Protein AF-A0A250VSQ9-F1 (afdb_monomer_lite)

pLDDT: mean 79.16, std 16.78, range [38.56, 98.0]

Structure (mmCIF, N/CA/C/O backbone):
data_AF-A0A250VSQ9-F1
#
_entry.id   AF-A0A250VSQ9-F1
#
loop_
_atom_site.group_PDB
_atom_site.id
_atom_site.type_symbol
_atom_site.label_atom_id
_atom_site.label_alt_id
_atom_site.label_comp_id
_atom_site.label_asym_id
_atom_site.label_entity_id
_atom_site.label_seq_id
_atom_site.pdbx_PDB_ins_code
_atom_site.Cartn_x
_atom_site.Cartn_y
_atom_site.Cartn_z
_atom_site.occupancy
_atom_site.B_iso_or_equiv
_atom_site.auth_seq_id
_atom_site.auth_comp_id
_atom_site.auth_asym_id
_atom_site.auth_atom_id
_atom_site.pdbx_PDB_model_num
ATOM 1 N N . MET A 1 1 ? 35.908 -52.337 48.198 1.00 46.06 1 MET A N 1
ATOM 2 C CA . MET A 1 1 ? 36.818 -51.215 47.886 1.00 46.06 1 MET A CA 1
ATOM 3 C C . MET A 1 1 ? 36.161 -50.384 46.797 1.00 46.06 1 MET A C 1
ATOM 5 O O . MET A 1 1 ? 36.231 -50.750 45.635 1.00 46.06 1 MET A O 1
ATOM 9 N N . THR A 1 2 ? 35.441 -49.333 47.174 1.00 41.66 2 THR A N 1
ATOM 10 C CA . THR A 1 2 ? 34.717 -48.451 46.248 1.00 41.66 2 THR A CA 1
ATOM 11 C C . THR A 1 2 ? 35.078 -47.021 46.621 1.00 41.66 2 THR A C 1
ATOM 13 O O . THR A 1 2 ? 34.737 -46.553 47.703 1.00 41.66 2 THR A O 1
ATOM 16 N N . ALA A 1 3 ? 35.870 -46.379 45.763 1.00 42.75 3 ALA A N 1
ATOM 17 C CA . ALA A 1 3 ? 36.367 -45.024 45.953 1.00 42.75 3 ALA A CA 1
ATOM 18 C C . ALA A 1 3 ? 35.352 -44.016 45.399 1.00 42.75 3 ALA A C 1
ATOM 20 O O . ALA A 1 3 ? 35.024 -44.039 44.213 1.00 42.75 3 ALA A O 1
ATOM 21 N N . THR A 1 4 ? 34.861 -43.136 46.266 1.00 48.78 4 THR A N 1
ATOM 22 C CA . THR A 1 4 ? 33.945 -42.045 45.922 1.00 48.78 4 THR A CA 1
ATOM 23 C C . THR A 1 4 ? 34.768 -40.821 45.518 1.00 48.78 4 THR A C 1
ATOM 25 O O . THR A 1 4 ? 35.521 -40.285 46.328 1.00 48.78 4 THR A O 1
ATOM 28 N N . ALA A 1 5 ? 34.656 -40.392 44.260 1.00 51.41 5 ALA A N 1
ATOM 29 C CA . ALA A 1 5 ? 35.330 -39.203 43.745 1.00 51.41 5 ALA A CA 1
ATOM 30 C C . ALA A 1 5 ? 34.505 -37.938 44.039 1.00 51.41 5 ALA A C 1
ATOM 32 O O . ALA A 1 5 ? 33.385 -37.780 43.555 1.00 51.41 5 ALA A O 1
ATOM 33 N N . THR A 1 6 ? 35.075 -37.030 44.830 1.00 50.97 6 THR A N 1
ATOM 34 C CA . THR A 1 6 ? 34.497 -35.725 45.174 1.00 50.97 6 THR A CA 1
ATOM 35 C C . THR A 1 6 ? 34.770 -34.721 44.053 1.00 50.97 6 THR A C 1
ATOM 37 O O . THR A 1 6 ? 35.919 -34.376 43.786 1.00 50.97 6 THR A O 1
ATOM 40 N N . ALA A 1 7 ? 33.717 -34.239 43.390 1.00 54.16 7 ALA A N 1
ATOM 41 C CA . ALA A 1 7 ? 33.808 -33.213 42.354 1.00 54.16 7 ALA A CA 1
ATOM 42 C C . ALA A 1 7 ? 33.800 -31.802 42.970 1.00 54.16 7 ALA A C 1
ATOM 44 O O . ALA A 1 7 ? 32.791 -31.341 43.505 1.00 54.16 7 ALA A O 1
ATOM 45 N N . THR A 1 8 ? 34.925 -31.096 42.873 1.00 53.84 8 THR A N 1
ATOM 46 C CA . THR A 1 8 ? 35.081 -29.707 43.326 1.00 53.84 8 THR A CA 1
ATOM 47 C C . THR A 1 8 ? 34.481 -28.742 42.298 1.00 53.84 8 THR A C 1
ATOM 49 O O . THR A 1 8 ? 34.980 -28.612 41.179 1.00 53.84 8 THR A O 1
ATOM 52 N N . ARG A 1 9 ? 33.402 -28.044 42.665 1.00 57.16 9 ARG A N 1
ATOM 53 C CA . ARG A 1 9 ? 32.720 -27.055 41.814 1.00 57.16 9 ARG A CA 1
ATOM 54 C C . ARG A 1 9 ? 33.482 -25.722 41.862 1.00 57.16 9 ARG A C 1
ATOM 56 O O . ARG A 1 9 ? 33.529 -25.077 42.906 1.00 57.16 9 ARG A O 1
ATOM 63 N N . ARG A 1 10 ? 34.085 -25.300 40.744 1.00 55.53 10 ARG A N 1
ATOM 64 C CA . ARG A 1 10 ? 34.669 -23.953 40.598 1.00 55.53 10 ARG A CA 1
ATOM 65 C C . ARG A 1 10 ? 33.546 -22.924 40.461 1.00 55.53 10 ARG A C 1
ATOM 67 O O . ARG A 1 10 ? 32.764 -22.990 39.518 1.00 55.53 10 ARG A O 1
ATOM 74 N N . VAL A 1 11 ? 33.488 -21.977 41.393 1.00 51.81 11 VAL A N 1
ATOM 75 C CA . VAL A 1 11 ? 32.660 -20.771 41.294 1.00 51.81 11 VAL A CA 1
ATOM 76 C C . VAL A 1 11 ? 33.412 -19.773 40.419 1.00 51.81 11 VAL A C 1
ATOM 78 O O . VAL A 1 11 ? 34.499 -19.325 40.776 1.00 51.81 11 VAL A O 1
ATOM 81 N N . THR A 1 12 ? 32.867 -19.465 39.246 1.00 54.06 12 THR A N 1
ATOM 82 C CA . THR A 1 12 ? 33.387 -18.413 38.369 1.00 54.06 12 THR A CA 1
ATOM 83 C C . THR A 1 12 ? 32.810 -17.080 38.833 1.00 54.06 12 THR A C 1
ATOM 85 O O . THR A 1 12 ? 31.606 -16.851 38.743 1.00 54.06 12 THR A O 1
ATOM 88 N N . THR A 1 13 ? 33.660 -16.210 39.366 1.00 46.09 13 THR A N 1
ATOM 89 C CA . THR A 1 13 ? 33.313 -14.840 39.745 1.00 46.09 13 THR A CA 1
ATOM 90 C C . THR A 1 13 ? 33.041 -14.025 38.478 1.00 46.09 13 THR A C 1
ATOM 92 O O . THR A 1 13 ? 33.945 -13.789 37.678 1.00 46.09 13 THR A O 1
ATOM 95 N N . LEU A 1 14 ? 31.784 -13.623 38.271 1.00 46.22 14 LEU A N 1
ATOM 96 C CA . LEU A 1 14 ? 31.386 -12.679 37.225 1.00 46.22 14 LEU A CA 1
ATOM 97 C C . LEU A 1 14 ? 31.946 -11.291 37.560 1.00 46.22 14 LEU A C 1
ATOM 99 O O . LEU A 1 14 ? 31.674 -10.745 38.629 1.00 46.22 14 LEU A O 1
ATOM 103 N N . ALA A 1 15 ? 32.736 -10.736 36.642 1.00 46.44 15 ALA A N 1
ATOM 104 C CA . ALA A 1 15 ? 33.236 -9.372 36.723 1.00 46.44 15 ALA A CA 1
ATOM 105 C C . ALA A 1 15 ? 32.065 -8.375 36.694 1.00 46.44 15 ALA A C 1
ATOM 107 O O . ALA A 1 15 ? 31.197 -8.444 35.822 1.00 46.44 15 ALA A O 1
ATOM 108 N N . ALA A 1 16 ? 32.045 -7.458 37.662 1.00 42.78 16 ALA A N 1
ATOM 109 C CA . ALA A 1 16 ? 31.063 -6.388 37.755 1.00 42.78 16 ALA A CA 1
ATOM 110 C C . ALA A 1 16 ? 31.192 -5.440 36.552 1.00 42.78 16 ALA A C 1
ATOM 112 O O . ALA A 1 16 ? 32.259 -4.878 36.300 1.00 42.78 16 ALA A O 1
ATOM 113 N N . LEU A 1 17 ? 30.096 -5.265 35.812 1.00 44.38 17 LEU A N 1
ATOM 114 C CA . LEU A 1 17 ? 29.979 -4.229 34.790 1.00 44.38 17 LEU A CA 1
ATOM 115 C C . LEU A 1 17 ? 29.979 -2.837 35.453 1.00 44.38 17 LEU A C 1
ATOM 117 O O . LEU A 1 17 ? 29.470 -2.696 36.569 1.00 44.38 17 LEU A O 1
ATOM 121 N N . PRO A 1 18 ? 30.522 -1.802 34.787 1.00 40.12 18 PRO A N 1
ATOM 122 C CA . PRO A 1 18 ? 30.592 -0.455 35.336 1.00 40.12 18 PRO A CA 1
ATOM 123 C C . PRO A 1 18 ? 29.184 0.113 35.537 1.00 40.12 18 PRO A C 1
ATOM 125 O O . PRO A 1 18 ? 28.445 0.356 34.583 1.00 40.12 18 PRO A O 1
ATOM 128 N N . THR A 1 19 ? 28.815 0.339 36.795 1.00 41.88 19 THR A N 1
ATOM 129 C CA . THR A 1 19 ? 27.628 1.106 37.165 1.00 41.88 19 THR A CA 1
ATOM 130 C C . THR A 1 19 ? 27.851 2.556 36.759 1.00 41.88 19 THR A C 1
ATOM 132 O O . THR A 1 19 ? 28.696 3.244 37.332 1.00 41.88 19 THR A O 1
ATOM 135 N N . THR A 1 20 ? 27.105 3.028 35.767 1.00 44.19 20 THR A N 1
ATOM 136 C CA . THR A 1 20 ? 26.975 4.454 35.471 1.00 44.19 20 THR A CA 1
ATOM 137 C C . THR A 1 20 ? 26.398 5.126 36.717 1.00 44.19 20 THR A C 1
ATOM 139 O O . THR A 1 20 ? 25.270 4.844 37.118 1.00 44.19 20 THR A O 1
ATOM 142 N N . ASP A 1 21 ? 27.205 5.946 37.388 1.00 46.91 21 ASP A N 1
ATOM 143 C CA . ASP A 1 21 ? 26.837 6.620 38.631 1.00 46.91 21 ASP A CA 1
ATOM 144 C C . ASP A 1 21 ? 25.873 7.783 38.347 1.00 46.91 21 ASP A C 1
ATOM 146 O O . ASP A 1 21 ? 26.267 8.925 38.117 1.00 46.91 21 ASP A O 1
ATOM 150 N N . TRP A 1 22 ? 24.578 7.472 38.346 1.00 51.56 22 TRP A N 1
ATOM 151 C CA . TRP A 1 22 ? 23.474 8.427 38.232 1.00 51.56 22 TRP A CA 1
ATOM 152 C C . TRP A 1 22 ? 23.219 9.213 39.536 1.00 51.56 22 TRP A C 1
ATOM 154 O O . TRP A 1 22 ? 22.248 9.965 39.621 1.00 51.56 22 TRP A O 1
ATOM 164 N N . ARG A 1 23 ? 24.065 9.079 40.576 1.00 46.53 23 ARG A N 1
ATOM 165 C CA . ARG A 1 23 ? 23.847 9.701 41.899 1.00 46.53 23 ARG A CA 1
ATOM 166 C C . ARG A 1 23 ? 24.382 11.125 42.059 1.00 46.53 23 ARG A C 1
ATOM 168 O O . ARG A 1 23 ? 24.311 11.658 43.167 1.00 46.53 23 ARG A O 1
ATOM 175 N N . ARG A 1 24 ? 24.850 11.807 41.009 1.00 43.78 24 ARG A N 1
ATOM 176 C CA . ARG A 1 24 ? 25.069 13.265 41.095 1.00 43.78 24 ARG A CA 1
ATOM 177 C C . ARG A 1 24 ? 23.747 14.005 40.903 1.00 43.78 24 ARG A C 1
ATOM 179 O O . ARG A 1 24 ? 23.413 14.420 39.801 1.00 43.78 24 ARG A O 1
ATOM 186 N N . ARG A 1 25 ? 22.995 14.164 41.998 1.00 47.72 25 ARG A N 1
ATOM 187 C CA . ARG A 1 25 ? 21.839 15.070 42.064 1.00 47.72 25 ARG A CA 1
ATOM 188 C C . ARG A 1 25 ? 22.322 16.527 42.089 1.00 47.72 25 ARG A C 1
ATOM 190 O O . ARG A 1 25 ? 23.065 16.878 43.005 1.00 47.72 25 ARG A O 1
ATOM 197 N N . PRO A 1 26 ? 21.871 17.395 41.172 1.00 44.78 26 PRO A N 1
ATOM 198 C CA . PRO A 1 26 ? 21.853 18.831 41.416 1.00 44.78 26 PRO A CA 1
ATOM 199 C C . PRO A 1 26 ? 20.860 19.101 42.556 1.00 44.78 26 PRO A C 1
ATOM 201 O O . PRO A 1 26 ? 19.709 18.677 42.490 1.00 44.78 26 PRO A O 1
ATOM 204 N N . THR A 1 27 ? 21.287 19.767 43.627 1.00 52.09 27 THR A N 1
ATOM 205 C CA . THR A 1 27 ? 20.471 20.032 44.829 1.00 52.09 27 THR A CA 1
ATOM 206 C C . THR A 1 27 ? 19.530 21.236 44.693 1.00 52.09 27 THR A C 1
ATOM 208 O O . THR A 1 27 ? 18.959 21.682 45.684 1.00 52.09 27 THR A O 1
ATOM 211 N N . SER A 1 28 ? 19.331 21.763 43.484 1.00 58.94 28 SER A N 1
ATOM 212 C CA . SER A 1 28 ? 18.544 22.980 43.265 1.00 58.94 28 SER A CA 1
ATOM 213 C C . SER A 1 28 ? 17.754 22.953 41.950 1.00 58.94 28 SER A C 1
ATOM 215 O O . SER A 1 28 ? 17.998 23.778 41.081 1.00 58.94 28 SER A O 1
ATOM 217 N N . PHE A 1 29 ? 16.826 22.004 41.793 1.00 49.75 29 PHE A N 1
ATOM 218 C CA . PHE A 1 29 ? 15.725 22.045 40.812 1.00 49.75 29 PHE A CA 1
ATOM 219 C C . PHE A 1 29 ? 14.512 21.321 41.436 1.00 49.75 29 PHE A C 1
ATOM 221 O O . PHE A 1 29 ? 14.579 20.127 41.700 1.00 49.75 29 PHE A O 1
ATOM 228 N N . THR A 1 30 ? 13.606 22.075 42.075 1.00 54.28 30 THR A N 1
ATOM 229 C CA . THR A 1 30 ? 12.258 22.482 41.606 1.00 54.28 30 THR A CA 1
ATOM 230 C C . THR A 1 30 ? 11.222 21.357 41.618 1.00 54.28 30 THR A C 1
ATOM 232 O O . THR A 1 30 ? 11.479 20.268 41.126 1.00 54.28 30 THR A O 1
ATOM 235 N N . ASN A 1 31 ? 10.031 21.663 42.149 1.00 63.06 31 ASN A N 1
ATOM 236 C CA . ASN A 1 31 ? 8.793 20.866 42.159 1.00 63.06 31 ASN A CA 1
ATOM 237 C C . ASN A 1 31 ? 8.265 20.544 40.742 1.00 63.06 31 ASN A C 1
ATOM 239 O O . ASN A 1 31 ? 7.090 20.751 40.449 1.00 63.06 31 ASN A O 1
ATOM 243 N N . SER A 1 32 ? 9.122 20.091 39.835 1.00 81.56 32 SER A N 1
ATOM 244 C CA . SER A 1 32 ? 8.701 19.660 38.515 1.00 81.56 32 SER A CA 1
ATOM 245 C C . SER A 1 32 ? 7.964 18.326 38.675 1.00 81.56 32 SER A C 1
ATOM 247 O O . SER A 1 32 ? 8.342 17.470 39.489 1.00 81.56 32 SER A O 1
ATOM 249 N N . TRP A 1 33 ? 6.841 18.174 37.978 1.00 84.38 33 TRP A N 1
ATOM 250 C CA . TRP A 1 33 ? 5.989 16.995 38.112 1.00 84.38 33 TRP A CA 1
ATOM 251 C C . TRP A 1 33 ? 6.752 15.718 37.721 1.00 84.38 33 TRP A C 1
ATOM 253 O O . TRP A 1 33 ? 6.498 14.659 38.290 1.00 84.38 33 TRP A O 1
ATOM 263 N N . GLU A 1 34 ? 7.772 15.826 36.866 1.00 81.81 34 GLU A N 1
ATOM 264 C CA . GLU A 1 34 ? 8.649 14.738 36.435 1.00 81.81 34 GLU A CA 1
ATOM 265 C C . GLU A 1 34 ? 9.307 14.029 37.625 1.00 81.81 34 GLU A C 1
ATOM 267 O O . GLU A 1 34 ? 9.328 12.799 37.666 1.00 81.81 34 GLU A O 1
ATOM 272 N N . HIS A 1 35 ? 9.765 14.771 38.639 1.00 82.38 35 HIS A N 1
ATOM 273 C CA . HIS A 1 35 ? 10.370 14.197 39.848 1.00 82.38 35 HIS A CA 1
ATOM 274 C C . HIS A 1 35 ? 9.357 13.519 40.778 1.00 82.38 35 HIS A C 1
ATOM 276 O O . HIS A 1 35 ? 9.735 12.661 41.579 1.00 82.38 35 HIS A O 1
ATOM 282 N N . ARG A 1 36 ? 8.074 13.886 40.673 1.00 84.75 36 ARG A N 1
ATOM 283 C CA . ARG A 1 36 ? 6.965 13.243 41.396 1.00 84.75 36 ARG A CA 1
ATOM 284 C C . ARG A 1 36 ? 6.423 12.017 40.655 1.00 84.75 36 ARG A C 1
ATOM 286 O O . ARG A 1 36 ? 5.596 11.294 41.208 1.00 84.75 36 ARG A O 1
ATOM 293 N N . SER A 1 37 ? 6.882 11.765 39.427 1.00 85.81 37 SER A N 1
ATOM 294 C CA . SER A 1 37 ? 6.419 10.628 38.638 1.00 85.81 37 SER A CA 1
ATOM 295 C C . SER A 1 37 ? 6.925 9.299 39.198 1.00 85.81 37 SER A C 1
ATOM 297 O O . SER A 1 37 ? 8.104 9.122 39.513 1.00 85.81 37 SER A O 1
ATOM 299 N N . SER A 1 38 ? 6.034 8.310 39.285 1.00 85.94 38 SER A N 1
ATOM 300 C CA . SER A 1 38 ? 6.376 6.962 39.761 1.00 85.94 38 SER A CA 1
ATOM 301 C C . SER A 1 38 ? 7.374 6.238 38.847 1.00 85.94 38 SER A C 1
ATOM 303 O O . SER A 1 38 ? 8.005 5.262 39.267 1.00 85.94 38 SER A O 1
ATOM 305 N N . CYS A 1 39 ? 7.537 6.719 37.610 1.00 82.75 39 CYS A N 1
ATOM 306 C CA . CYS A 1 39 ? 8.487 6.211 36.629 1.00 82.75 39 CYS A CA 1
ATOM 307 C C . CYS A 1 39 ? 9.886 6.842 36.718 1.00 82.75 39 CYS A C 1
ATOM 309 O O . CYS A 1 39 ? 10.815 6.253 36.171 1.00 82.75 39 CYS A O 1
ATOM 311 N N . TYR A 1 40 ? 10.071 7.966 37.426 1.00 83.00 40 TYR A N 1
ATOM 312 C CA . TYR A 1 40 ? 11.312 8.762 37.411 1.00 83.00 40 TYR A CA 1
ATOM 313 C C . TYR A 1 40 ? 12.595 7.962 37.722 1.00 83.00 40 TYR A C 1
ATOM 315 O O . TYR A 1 40 ? 13.646 8.231 37.154 1.00 83.00 40 TYR A O 1
ATOM 323 N N . ASN A 1 41 ? 12.515 6.947 38.591 1.00 81.38 41 ASN A N 1
ATOM 324 C CA . ASN A 1 41 ? 13.651 6.086 38.963 1.00 81.38 41 ASN A CA 1
ATOM 325 C C . ASN A 1 41 ? 13.481 4.621 38.517 1.00 81.38 41 ASN A C 1
ATOM 327 O O . ASN A 1 41 ? 14.081 3.716 39.104 1.00 81.38 41 ASN A O 1
ATOM 331 N N . ARG A 1 42 ? 12.617 4.347 37.533 1.00 84.44 42 ARG A N 1
ATOM 332 C CA . ARG A 1 42 ? 12.430 2.990 36.995 1.00 84.44 42 ARG A CA 1
ATOM 333 C C . ARG A 1 42 ? 13.410 2.744 35.841 1.00 84.44 42 ARG A C 1
ATOM 335 O O . ARG A 1 42 ? 13.739 3.680 35.118 1.00 84.44 42 ARG A O 1
ATOM 342 N N . PRO A 1 43 ? 13.915 1.509 35.671 1.00 84.25 43 PRO A N 1
ATOM 343 C CA . PRO A 1 43 ? 14.863 1.215 34.603 1.00 84.25 43 PRO A CA 1
ATOM 344 C C . PRO A 1 43 ? 14.193 1.356 33.230 1.00 84.25 43 PRO A C 1
ATOM 346 O O . PRO A 1 43 ? 13.041 0.965 33.060 1.00 84.25 43 PRO A O 1
ATOM 349 N N . ALA A 1 44 ? 14.937 1.858 32.239 1.00 77.88 44 ALA A N 1
ATOM 350 C CA . ALA A 1 44 ? 14.444 2.056 30.870 1.00 77.88 44 ALA A CA 1
ATOM 351 C C . ALA A 1 44 ? 13.920 0.760 30.219 1.00 77.88 44 ALA A C 1
ATOM 353 O O . ALA A 1 44 ? 13.001 0.793 29.410 1.00 77.88 44 ALA A O 1
ATOM 354 N N . SER A 1 45 ? 14.419 -0.403 30.650 1.00 80.62 45 SER A N 1
ATOM 355 C CA . SER A 1 45 ? 13.946 -1.716 30.194 1.00 80.62 45 SER A CA 1
ATOM 356 C C . SER A 1 45 ? 12.480 -2.021 30.521 1.00 80.62 45 SER A C 1
ATOM 358 O O . SER A 1 45 ? 11.934 -2.966 29.961 1.00 80.62 45 SER A O 1
ATOM 360 N N . TRP A 1 46 ? 11.837 -1.251 31.407 1.00 80.19 46 TRP A N 1
ATOM 361 C CA . TRP A 1 46 ? 10.385 -1.327 31.605 1.00 80.19 46 TRP A CA 1
ATOM 362 C C . TRP A 1 46 ? 9.608 -0.791 30.399 1.00 80.19 46 TRP A C 1
ATOM 364 O O . TRP A 1 46 ? 8.486 -1.220 30.153 1.00 80.19 46 TRP A O 1
ATOM 374 N N . TRP A 1 47 ? 10.211 0.138 29.658 1.00 75.06 47 TRP A N 1
ATOM 375 C CA . TRP A 1 47 ? 9.560 0.924 28.616 1.00 75.06 47 TRP A CA 1
ATOM 376 C C . TRP A 1 47 ? 10.044 0.568 27.211 1.00 75.06 47 TRP A C 1
ATOM 378 O O . TRP A 1 47 ? 9.246 0.589 26.283 1.00 75.06 47 TRP A O 1
ATOM 388 N N . ASP A 1 48 ? 11.321 0.206 27.075 1.00 67.50 48 ASP A N 1
ATOM 389 C CA . ASP A 1 48 ? 11.987 -0.003 25.783 1.00 67.50 48 ASP A CA 1
ATOM 390 C C . ASP A 1 48 ? 12.124 -1.491 25.396 1.00 67.50 48 ASP A C 1
ATOM 392 O O . ASP A 1 48 ? 12.874 -1.836 24.483 1.00 67.50 48 ASP A O 1
ATOM 396 N N . GLY A 1 49 ? 11.456 -2.395 26.120 1.00 66.50 49 GLY A N 1
ATOM 397 C CA . GLY A 1 49 ? 11.545 -3.841 25.906 1.00 66.50 49 GLY A CA 1
ATOM 398 C C . GLY A 1 49 ? 10.308 -4.443 25.236 1.00 66.50 49 GLY A C 1
ATOM 399 O O . GLY A 1 49 ? 9.185 -4.079 25.567 1.00 66.50 49 GLY A O 1
ATOM 400 N N . ASP A 1 50 ? 10.514 -5.456 24.389 1.00 66.06 50 ASP A N 1
ATOM 401 C CA . ASP A 1 50 ? 9.442 -6.301 23.819 1.00 66.06 50 ASP A CA 1
ATOM 402 C C . ASP A 1 50 ? 8.855 -7.307 24.839 1.00 66.06 50 ASP A C 1
ATOM 404 O O . ASP A 1 50 ? 8.033 -8.161 24.502 1.00 66.06 50 ASP A O 1
ATOM 408 N N . ASP A 1 51 ? 9.293 -7.248 26.100 1.00 78.69 51 ASP A N 1
ATOM 409 C CA . ASP A 1 51 ? 8.802 -8.120 27.164 1.00 78.69 51 ASP A CA 1
ATOM 410 C C . ASP A 1 51 ? 7.416 -7.651 27.631 1.00 78.69 51 ASP A C 1
ATOM 412 O O . ASP A 1 51 ? 7.274 -6.645 28.331 1.00 78.69 51 ASP A O 1
ATOM 416 N N . ALA A 1 52 ? 6.389 -8.426 27.278 1.00 72.56 52 ALA A N 1
ATOM 417 C CA . ALA A 1 52 ? 5.004 -8.178 27.666 1.00 72.56 52 ALA A CA 1
ATOM 418 C C . ALA A 1 52 ? 4.829 -7.999 29.187 1.00 72.56 52 ALA A C 1
ATOM 420 O O . ALA A 1 52 ? 4.002 -7.200 29.623 1.00 72.56 52 ALA A O 1
ATOM 421 N N . VAL A 1 53 ? 5.627 -8.686 30.013 1.00 79.31 53 VAL A N 1
ATOM 422 C CA . VAL A 1 53 ? 5.564 -8.557 31.477 1.00 79.31 53 VAL A CA 1
ATOM 423 C C . VAL A 1 53 ? 6.081 -7.192 31.923 1.00 79.31 53 VAL A C 1
ATOM 425 O O . VAL A 1 53 ? 5.505 -6.572 32.821 1.00 79.31 53 VAL A O 1
ATOM 428 N N . GLN A 1 54 ? 7.155 -6.705 31.299 1.00 80.06 54 GLN A N 1
ATOM 429 C CA . GLN A 1 54 ? 7.679 -5.371 31.579 1.00 80.06 54 GLN A CA 1
ATOM 430 C C . GLN A 1 54 ? 6.693 -4.302 31.131 1.00 80.06 54 GLN A C 1
ATOM 432 O O . GLN A 1 54 ? 6.415 -3.414 31.929 1.00 80.06 54 GLN A O 1
ATOM 437 N N . ALA A 1 55 ? 6.078 -4.456 29.954 1.00 71.81 55 ALA A N 1
ATOM 438 C CA . ALA A 1 55 ? 5.040 -3.556 29.452 1.00 71.81 55 ALA A CA 1
ATOM 439 C C . ALA A 1 55 ? 3.825 -3.461 30.398 1.00 71.81 55 ALA A C 1
ATOM 441 O O . ALA A 1 55 ? 3.310 -2.370 30.643 1.00 71.81 55 ALA A O 1
ATOM 442 N N . VAL A 1 56 ? 3.389 -4.577 30.997 1.00 76.94 56 VAL A N 1
ATOM 443 C CA . VAL A 1 56 ? 2.311 -4.574 32.004 1.00 76.94 56 VAL A CA 1
ATOM 444 C C . VAL A 1 56 ? 2.731 -3.832 33.279 1.00 76.94 56 VAL A C 1
ATOM 446 O O . VAL A 1 56 ? 1.980 -2.994 33.778 1.00 76.94 56 VAL A O 1
ATOM 449 N N . ARG A 1 57 ? 3.944 -4.075 33.796 1.00 81.94 57 ARG A N 1
ATOM 450 C CA . ARG A 1 57 ? 4.469 -3.378 34.993 1.00 81.94 57 ARG A CA 1
ATOM 451 C C . ARG A 1 57 ? 4.618 -1.879 34.771 1.00 81.94 57 ARG A C 1
ATOM 453 O O . ARG A 1 57 ? 4.284 -1.075 35.639 1.00 81.94 57 ARG A O 1
ATOM 460 N N . ALA A 1 58 ? 5.105 -1.530 33.592 1.00 82.19 58 ALA A N 1
ATOM 461 C CA . ALA A 1 58 ? 5.157 -0.193 33.049 1.00 82.19 58 ALA A CA 1
ATOM 462 C C . ALA A 1 58 ? 3.782 0.493 33.115 1.00 82.19 58 ALA A C 1
ATOM 464 O O . ALA A 1 58 ? 3.621 1.514 33.786 1.00 82.19 58 ALA A O 1
ATOM 465 N N . ARG A 1 59 ? 2.762 -0.114 32.498 1.00 78.31 59 ARG A N 1
ATOM 466 C CA . ARG A 1 59 ? 1.383 0.398 32.522 1.00 78.31 59 ARG A CA 1
ATOM 467 C C . ARG A 1 59 ? 0.868 0.603 33.941 1.00 78.31 59 ARG A C 1
ATOM 469 O O . ARG A 1 59 ? 0.391 1.689 34.258 1.00 78.31 59 ARG A O 1
ATOM 476 N N . GLN A 1 60 ? 1.040 -0.389 34.813 1.00 81.69 60 GLN A N 1
ATOM 477 C CA . GLN A 1 60 ? 0.587 -0.308 36.201 1.00 81.69 60 GLN A CA 1
ATOM 478 C C . GLN A 1 60 ? 1.257 0.843 36.968 1.00 81.69 60 GLN A C 1
ATOM 480 O O . GLN A 1 60 ? 0.586 1.567 37.702 1.00 81.69 60 GLN A O 1
ATOM 485 N N . ALA A 1 61 ? 2.560 1.063 36.768 1.00 84.50 61 ALA A N 1
ATOM 486 C CA . ALA A 1 61 ? 3.273 2.169 37.401 1.00 84.50 61 ALA A CA 1
ATOM 487 C C . ALA A 1 61 ? 2.777 3.541 36.924 1.00 84.50 61 ALA A C 1
ATOM 489 O O . ALA A 1 61 ? 2.668 4.457 37.741 1.00 84.50 61 ALA A O 1
ATOM 490 N N . CYS A 1 62 ? 2.455 3.682 35.634 1.00 82.81 62 CYS A N 1
ATOM 491 C CA . CYS A 1 62 ? 1.842 4.899 35.105 1.00 82.81 62 CYS A CA 1
ATOM 492 C C . CYS A 1 62 ? 0.425 5.120 35.648 1.00 82.81 62 CYS A C 1
ATOM 494 O O . CYS A 1 62 ? 0.105 6.239 36.027 1.00 82.81 62 CYS A O 1
ATOM 496 N N . LEU A 1 63 ? -0.391 4.069 35.744 1.00 77.25 63 LEU A N 1
ATOM 497 C CA . LEU A 1 63 ? -1.761 4.136 36.269 1.00 77.25 63 LEU A CA 1
ATOM 498 C C . LEU A 1 63 ? -1.829 4.577 37.732 1.00 77.25 63 LEU A C 1
ATOM 500 O O . LEU A 1 63 ? -2.724 5.317 38.128 1.00 77.25 63 LEU A O 1
ATOM 504 N N . SER A 1 64 ? -0.866 4.138 38.541 1.00 81.62 64 SER A N 1
ATOM 505 C CA . SER A 1 64 ? -0.753 4.555 39.941 1.00 81.62 64 SER A CA 1
ATOM 506 C C . SER A 1 64 ? -0.030 5.894 40.133 1.00 81.62 64 SER A C 1
ATOM 508 O O . SER A 1 64 ? 0.181 6.315 41.270 1.00 81.62 64 SER A O 1
ATOM 510 N N . CYS A 1 65 ? 0.422 6.535 39.052 1.00 84.94 65 CYS A N 1
ATOM 511 C CA . CYS A 1 65 ? 1.276 7.711 39.132 1.00 84.94 65 CYS A CA 1
ATOM 512 C C . CYS A 1 65 ? 0.466 8.941 39.574 1.00 84.94 65 CYS A C 1
ATOM 514 O O . CYS A 1 65 ? -0.514 9.283 38.913 1.00 84.94 65 CYS A O 1
ATOM 516 N N . PRO A 1 66 ? 0.881 9.664 40.633 1.00 84.81 66 PRO A N 1
ATOM 517 C CA . PRO A 1 66 ? 0.144 10.829 41.131 1.00 84.81 66 PRO A CA 1
ATOM 518 C C . PRO A 1 66 ? 0.173 12.025 40.172 1.00 84.81 66 PRO A C 1
ATOM 520 O O . PRO A 1 66 ? -0.545 12.988 40.398 1.00 84.81 66 PRO A O 1
ATOM 523 N N . VAL A 1 67 ? 1.016 11.968 39.138 1.00 85.25 67 VAL A N 1
ATOM 524 C CA . VAL A 1 67 ? 1.181 13.017 38.120 1.00 85.25 67 VAL A CA 1
ATOM 525 C C . VAL A 1 67 ? 0.830 12.527 36.711 1.00 85.25 67 VAL A C 1
ATOM 527 O O . VAL A 1 67 ? 1.457 12.909 35.723 1.00 85.25 67 VAL A O 1
ATOM 530 N N . LEU A 1 68 ? -0.094 11.563 36.609 1.00 81.75 68 LEU A N 1
ATOM 531 C CA . LEU A 1 68 ? -0.504 10.983 35.326 1.00 81.75 68 LEU A CA 1
ATOM 532 C C . LEU A 1 68 ? -1.076 12.050 34.380 1.00 81.75 68 LEU A C 1
ATOM 534 O O . LEU A 1 68 ? -0.740 12.045 33.197 1.00 81.75 68 LEU A O 1
ATOM 538 N N . GLN A 1 69 ? -1.886 12.972 34.907 1.00 76.38 69 GLN A N 1
ATOM 539 C CA . GLN A 1 69 ? -2.498 14.051 34.132 1.00 76.38 69 GLN A CA 1
ATOM 540 C C . GLN A 1 69 ? -1.445 15.003 33.562 1.00 76.38 69 GLN A C 1
ATOM 542 O O . GLN A 1 69 ? -1.421 15.228 32.355 1.00 76.38 69 GLN A O 1
ATOM 547 N N . GLU A 1 70 ? -0.521 15.493 34.394 1.00 83.44 70 GLU A N 1
ATOM 548 C CA . GLU A 1 70 ? 0.560 16.380 33.950 1.00 83.44 70 GLU A CA 1
ATOM 549 C C . GLU A 1 70 ? 1.479 15.683 32.939 1.00 83.44 70 GLU A C 1
ATOM 551 O O . GLU A 1 70 ? 1.935 16.301 31.980 1.00 83.44 70 GLU A O 1
ATOM 556 N N . CYS A 1 71 ? 1.711 14.377 33.114 1.00 82.00 71 CYS A N 1
ATOM 557 C CA . CYS A 1 71 ? 2.513 13.577 32.194 1.00 82.00 71 CYS A CA 1
ATOM 558 C C . CYS A 1 71 ? 1.861 13.415 30.818 1.00 82.00 71 CYS A C 1
ATOM 560 O O . CYS A 1 71 ? 2.557 13.511 29.805 1.00 82.00 71 CYS A O 1
ATOM 562 N N . LEU A 1 72 ? 0.550 13.157 30.780 1.00 75.50 72 LEU A N 1
ATOM 563 C CA . LEU A 1 72 ? -0.217 13.072 29.539 1.00 75.50 72 LEU A CA 1
ATOM 564 C C . LEU A 1 72 ? -0.263 14.435 28.843 1.00 75.50 72 LEU A C 1
ATOM 566 O O . LEU A 1 72 ? 0.111 14.509 27.677 1.00 75.50 72 LEU A O 1
ATOM 570 N N . ALA A 1 73 ? -0.600 15.506 29.566 1.00 75.12 73 ALA A N 1
ATOM 571 C CA . ALA A 1 73 ? -0.652 16.865 29.025 1.00 75.12 73 ALA A CA 1
ATOM 572 C C . ALA A 1 73 ? 0.696 17.297 28.419 1.00 75.12 73 ALA A C 1
ATOM 574 O O . ALA A 1 73 ? 0.766 17.649 27.246 1.00 75.12 73 ALA A O 1
ATOM 575 N N . ALA A 1 74 ? 1.799 17.135 29.159 1.00 78.06 74 ALA A N 1
ATOM 576 C CA . ALA A 1 74 ? 3.133 17.478 28.664 1.00 78.06 74 ALA A CA 1
ATOM 577 C C . ALA A 1 74 ? 3.580 16.629 27.456 1.00 78.06 74 ALA A C 1
ATOM 579 O O . ALA A 1 74 ? 4.478 17.025 26.714 1.00 78.06 74 ALA A O 1
ATOM 580 N N . GLN A 1 75 ? 3.015 15.431 27.265 1.00 73.44 75 GLN A N 1
ATOM 581 C CA . GLN A 1 75 ? 3.260 14.627 26.067 1.00 73.44 75 GLN A CA 1
ATOM 582 C C . GLN A 1 75 ? 2.437 15.068 24.870 1.00 73.44 75 GLN A C 1
ATOM 584 O O . GLN A 1 75 ? 2.982 15.104 23.770 1.00 73.44 75 GLN A O 1
ATOM 589 N N . ILE A 1 76 ? 1.174 15.417 25.095 1.00 64.75 76 ILE A N 1
ATOM 590 C CA . ILE A 1 76 ? 0.304 15.994 24.073 1.00 64.75 76 ILE A CA 1
ATOM 591 C C . ILE A 1 76 ? 0.946 17.276 23.523 1.00 64.75 76 ILE A C 1
ATOM 593 O O . ILE A 1 76 ? 1.131 17.389 22.313 1.00 64.75 76 ILE A O 1
ATOM 597 N N . ASP A 1 77 ? 1.427 18.154 24.409 1.00 67.88 77 ASP A N 1
ATOM 598 C CA . ASP A 1 77 ? 2.123 19.394 24.037 1.00 67.88 77 ASP A CA 1
ATOM 599 C C . ASP A 1 77 ? 3.436 19.138 23.269 1.00 67.88 77 ASP A C 1
ATOM 601 O O . ASP A 1 77 ? 3.814 19.892 22.370 1.00 67.88 77 ASP A O 1
ATOM 605 N N . ALA A 1 78 ? 4.163 18.067 23.610 1.00 68.06 78 ALA A N 1
ATOM 606 C CA . ALA A 1 78 ? 5.434 17.734 22.969 1.00 68.06 78 ALA A CA 1
ATOM 607 C C . ALA A 1 78 ? 5.259 17.153 21.553 1.00 68.06 78 ALA A C 1
ATOM 609 O O . ALA A 1 78 ? 6.042 17.503 20.661 1.00 68.06 78 ALA A O 1
ATOM 610 N N . ASP A 1 79 ? 4.248 16.300 21.337 1.00 60.34 79 ASP A N 1
ATOM 611 C CA . ASP A 1 79 ? 3.977 15.630 20.053 1.00 60.34 79 ASP A CA 1
ATOM 612 C C . ASP A 1 79 ? 3.469 16.603 18.969 1.00 60.34 79 ASP A C 1
ATOM 614 O O . ASP A 1 79 ? 3.674 16.349 17.779 1.00 60.34 79 ASP A O 1
ATOM 618 N N . GLU A 1 80 ? 2.896 17.760 19.334 1.00 55.12 80 GLU A N 1
ATOM 619 C CA . GLU A 1 80 ? 2.588 18.819 18.357 1.00 55.12 80 GLU A CA 1
ATOM 620 C C . GLU A 1 80 ? 3.848 19.472 17.763 1.00 55.12 80 GLU A C 1
ATOM 622 O O . GLU A 1 80 ? 3.802 20.021 16.659 1.00 55.12 80 GLU A O 1
ATOM 627 N N . SER A 1 81 ? 4.989 19.397 18.459 1.00 49.22 81 SER A N 1
ATOM 628 C CA . SER A 1 81 ? 6.183 20.173 18.106 1.00 49.22 81 SER A CA 1
ATOM 629 C C . SER A 1 81 ? 7.231 19.417 17.278 1.00 49.22 81 SER A C 1
ATOM 631 O O . SER A 1 81 ? 7.943 20.059 16.504 1.00 49.22 81 SER A O 1
ATOM 633 N N . VAL A 1 82 ? 7.356 18.080 17.372 1.00 43.69 82 VAL A N 1
ATOM 634 C CA . VAL A 1 82 ? 8.403 17.332 16.639 1.00 43.69 82 VAL A CA 1
ATOM 635 C C . VAL A 1 82 ? 8.023 15.871 16.350 1.00 43.69 82 VAL A C 1
ATOM 637 O O . VAL A 1 82 ? 7.617 15.123 17.230 1.00 43.69 82 VAL A O 1
ATOM 640 N N . LEU A 1 83 ? 8.303 15.440 15.112 1.00 40.81 83 LEU A N 1
ATOM 641 C CA . LEU A 1 83 ? 8.382 14.058 14.607 1.00 40.81 83 LEU A CA 1
ATOM 642 C C . LEU A 1 83 ? 9.384 13.165 15.382 1.00 40.81 83 LEU A C 1
ATOM 644 O O . LEU A 1 83 ? 10.360 12.687 14.798 1.00 40.81 83 LEU A O 1
ATOM 648 N N . VAL A 1 84 ? 9.183 12.906 16.676 1.00 44.88 84 VAL A N 1
ATOM 649 C CA . VAL A 1 84 ? 9.999 11.923 17.404 1.00 44.88 84 VAL A CA 1
ATOM 650 C C . VAL A 1 84 ? 9.134 10.789 17.921 1.00 44.88 84 VAL A C 1
ATOM 652 O O . VAL A 1 84 ? 8.582 10.808 19.012 1.00 44.88 84 VAL A O 1
ATOM 655 N N . SER A 1 85 ? 9.122 9.730 17.119 1.00 44.91 85 SER A N 1
ATOM 656 C CA . SER A 1 85 ? 8.759 8.368 17.480 1.00 44.91 85 SER A CA 1
ATOM 657 C C . SER A 1 85 ? 9.664 7.821 18.594 1.00 44.91 85 SER A C 1
ATOM 659 O O . SER A 1 85 ? 10.462 6.916 18.343 1.00 44.91 85 SER A O 1
ATOM 661 N N . GLN A 1 86 ? 9.606 8.361 19.812 1.00 49.91 86 GLN A N 1
ATOM 662 C CA . GLN A 1 86 ? 10.159 7.652 20.962 1.00 49.91 86 GLN A CA 1
ATOM 663 C C . GLN A 1 86 ? 9.085 6.682 21.468 1.00 49.91 86 GLN A C 1
ATOM 665 O O . GLN A 1 86 ? 8.065 7.125 22.005 1.00 49.91 86 GLN A O 1
ATOM 670 N N . PRO A 1 87 ? 9.268 5.362 21.286 1.00 47.19 87 PRO A N 1
ATOM 671 C CA . PRO A 1 87 ? 8.293 4.344 21.658 1.00 47.19 87 PRO A CA 1
ATOM 672 C C . PRO A 1 87 ? 8.307 4.087 23.172 1.00 47.19 87 PRO A C 1
ATOM 674 O O . PRO A 1 87 ? 8.256 2.949 23.607 1.00 47.19 87 PRO A O 1
ATOM 677 N N . MET A 1 88 ? 8.373 5.134 23.993 1.00 56.56 88 MET A N 1
ATOM 678 C CA . MET A 1 88 ? 8.229 4.989 25.436 1.00 56.56 88 MET A CA 1
ATOM 679 C C . MET A 1 88 ? 6.749 4.997 25.803 1.00 56.56 88 MET A C 1
ATOM 681 O O . MET A 1 88 ? 5.968 5.801 25.281 1.00 56.56 88 MET A O 1
ATOM 685 N N . ILE A 1 89 ? 6.364 4.131 26.736 1.00 54.62 89 ILE A N 1
ATOM 686 C CA . ILE A 1 89 ? 5.065 4.210 27.401 1.00 54.62 89 ILE A CA 1
ATOM 687 C C . ILE A 1 89 ? 5.141 5.396 28.373 1.00 54.62 89 ILE A C 1
ATOM 689 O O . ILE A 1 89 ? 5.810 5.337 29.402 1.00 54.62 89 ILE A O 1
ATOM 693 N N . ARG A 1 90 ? 4.487 6.503 28.023 1.00 63.88 90 ARG A N 1
ATOM 694 C CA . ARG A 1 90 ? 4.318 7.678 28.886 1.00 63.88 90 ARG A CA 1
ATOM 695 C C . ARG A 1 90 ? 2.832 7.800 29.188 1.00 63.88 90 ARG A C 1
ATOM 697 O O . ARG A 1 90 ? 2.014 7.703 28.277 1.00 63.88 90 ARG A O 1
ATOM 704 N N . GLY A 1 91 ? 2.490 7.880 30.471 1.00 64.25 91 GLY A N 1
ATOM 705 C CA . GLY A 1 91 ? 1.100 7.809 30.928 1.00 64.25 91 GLY A CA 1
ATOM 706 C C . GLY A 1 91 ? 0.406 6.457 30.692 1.00 64.25 91 GLY A C 1
ATOM 707 O O . GLY A 1 91 ? -0.812 6.407 30.608 1.00 64.25 91 GLY A O 1
ATOM 708 N N . GLY A 1 92 ? 1.150 5.352 30.563 1.00 66.06 92 GLY A N 1
ATOM 709 C CA . GLY A 1 92 ? 0.568 4.008 30.407 1.00 66.06 92 GLY A CA 1
ATOM 710 C C . GLY A 1 92 ? 0.121 3.665 28.981 1.00 66.06 92 GLY A C 1
ATOM 711 O O . GLY A 1 92 ? -0.305 2.543 28.732 1.00 66.06 92 GLY A O 1
ATOM 712 N N . LEU A 1 93 ? 0.288 4.586 28.031 1.00 65.12 93 LEU A N 1
ATOM 713 C CA . LEU A 1 93 ? -0.080 4.403 26.629 1.00 65.12 93 LEU A CA 1
ATOM 714 C C . LEU A 1 93 ? 1.169 4.262 25.754 1.00 65.12 93 LEU A C 1
ATOM 716 O O . LEU A 1 93 ? 2.140 5.001 25.919 1.00 65.12 93 LEU A O 1
ATOM 720 N N . THR A 1 94 ? 1.140 3.343 24.794 1.00 67.88 94 THR A N 1
ATOM 721 C CA . THR A 1 94 ? 2.097 3.266 23.678 1.00 67.88 94 THR A CA 1
ATOM 722 C C . THR A 1 94 ? 1.954 4.479 22.753 1.00 67.88 94 THR A C 1
ATOM 724 O O . THR A 1 94 ? 0.930 5.160 22.761 1.00 67.88 94 THR A O 1
ATOM 727 N N . GLY A 1 95 ? 2.954 4.744 21.903 1.00 63.38 95 GLY A N 1
ATOM 728 C CA . GLY A 1 95 ? 2.874 5.840 20.925 1.00 63.38 95 GLY A CA 1
ATOM 729 C C . GLY A 1 95 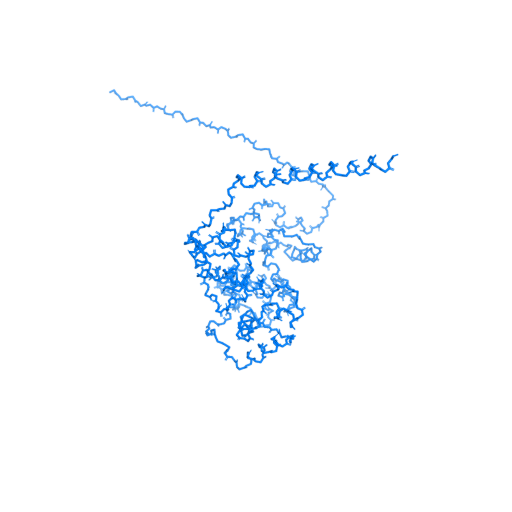? 1.658 5.741 19.993 1.00 63.38 95 GLY A C 1
ATOM 730 O O . GLY A 1 95 ? 1.015 6.747 19.714 1.00 63.38 95 GLY A O 1
ATOM 731 N N . SER A 1 96 ? 1.281 4.529 19.572 1.00 60.34 96 SER A N 1
ATOM 732 C CA . SER A 1 96 ? 0.065 4.297 18.782 1.00 60.34 96 SER A CA 1
ATOM 733 C C . SER A 1 96 ? -1.219 4.541 19.573 1.00 60.34 96 SER A C 1
ATOM 735 O O . SER A 1 96 ? -2.155 5.128 19.040 1.00 60.34 96 SER A O 1
ATOM 737 N N . GLU A 1 97 ? -1.271 4.120 20.841 1.00 64.06 97 GLU A N 1
ATOM 738 C CA . GLU A 1 97 ? -2.439 4.353 21.700 1.00 64.06 97 GLU A CA 1
ATOM 739 C C . GLU A 1 97 ? -2.628 5.852 21.982 1.00 64.06 97 GLU A C 1
ATOM 741 O O . GLU A 1 97 ? -3.764 6.325 21.953 1.00 64.06 97 GLU A O 1
ATOM 746 N N . ARG A 1 98 ? -1.534 6.607 22.173 1.00 71.19 98 ARG A N 1
ATOM 747 C CA . ARG A 1 98 ? -1.561 8.074 22.316 1.00 71.19 98 ARG A CA 1
ATOM 748 C C . ARG A 1 98 ? -2.031 8.773 21.048 1.00 71.19 98 ARG A C 1
ATOM 750 O O . ARG A 1 98 ? -2.932 9.598 21.117 1.00 71.19 98 ARG A O 1
ATOM 757 N N . ALA A 1 99 ? -1.476 8.409 19.892 1.00 63.47 99 ALA A N 1
ATOM 758 C CA . ALA A 1 99 ? -1.899 8.979 18.614 1.00 63.47 99 ALA A CA 1
ATOM 759 C C . ALA A 1 99 ? -3.397 8.752 18.356 1.00 63.47 99 ALA A C 1
ATOM 761 O O . ALA A 1 99 ? -4.077 9.642 17.853 1.00 63.47 99 ALA A O 1
ATOM 762 N N . GLN A 1 100 ? -3.921 7.582 18.738 1.00 66.88 100 GLN A N 1
ATOM 763 C CA . GLN A 1 100 ? -5.353 7.311 18.651 1.00 66.88 100 GLN A CA 1
ATOM 764 C C . GLN A 1 100 ? -6.163 8.167 19.631 1.00 66.88 100 GLN A C 1
ATOM 766 O O . GLN A 1 100 ? -7.206 8.676 19.251 1.00 66.88 100 GLN A O 1
ATOM 771 N N . LEU A 1 101 ? -5.682 8.365 20.861 1.00 65.88 101 LEU A N 1
ATOM 772 C CA . LEU A 1 101 ? -6.371 9.191 21.854 1.00 65.88 101 LEU A CA 1
ATOM 773 C C . LEU A 1 101 ? -6.448 10.667 21.433 1.00 65.88 101 LEU A C 1
ATOM 775 O O . LEU A 1 101 ? -7.489 11.284 21.593 1.00 65.88 101 LEU A O 1
ATOM 779 N N . LEU A 1 102 ? -5.392 11.195 20.808 1.00 65.62 102 LEU A N 1
ATOM 780 C CA . LEU A 1 102 ? -5.378 12.538 20.212 1.00 65.62 102 LEU A CA 1
ATOM 781 C C . LEU A 1 102 ? -6.360 12.683 19.043 1.00 65.62 102 LEU A C 1
ATOM 783 O O . LEU A 1 102 ? -6.974 13.733 18.855 1.00 65.62 102 LEU A O 1
ATOM 787 N N . LEU A 1 103 ? -6.476 11.644 18.212 1.00 66.19 103 LEU A N 1
ATOM 788 C CA . LEU A 1 103 ? -7.469 11.618 17.139 1.00 66.19 103 LEU A CA 1
ATOM 789 C C . LEU A 1 103 ? -8.881 11.615 17.717 1.00 66.19 103 LEU A C 1
ATOM 791 O O . LEU A 1 103 ? -9.720 12.376 17.247 1.00 66.19 103 LEU A O 1
ATOM 795 N N . ASP A 1 104 ? -9.108 10.800 18.741 1.00 64.19 104 ASP A N 1
ATOM 796 C CA . ASP A 1 104 ? -10.387 10.698 19.428 1.00 64.19 104 ASP A CA 1
ATOM 797 C C . ASP A 1 104 ? -10.744 12.035 20.107 1.00 64.19 104 ASP A C 1
ATOM 799 O O . ASP A 1 104 ? -11.842 12.533 19.899 1.00 64.19 104 ASP A O 1
ATOM 803 N N . GLU A 1 105 ? -9.803 12.699 20.786 1.00 68.19 105 GLU A N 1
ATOM 804 C CA . GLU A 1 105 ? -10.008 14.019 21.407 1.00 68.19 105 GLU A CA 1
ATOM 805 C C . GLU A 1 105 ? -10.431 15.095 20.392 1.00 68.19 105 GLU A C 1
ATOM 807 O O . GLU A 1 105 ? -11.327 15.903 20.638 1.00 68.19 105 GLU A O 1
ATOM 812 N N . ARG A 1 106 ? -9.830 15.085 19.196 1.00 66.62 106 ARG A N 1
ATOM 813 C CA . ARG A 1 106 ? -10.203 16.012 18.115 1.00 66.62 106 ARG A CA 1
ATOM 814 C C . ARG A 1 106 ? -11.598 15.754 17.550 1.00 66.62 106 ARG A C 1
ATOM 816 O O . ARG A 1 106 ? -12.186 16.675 16.984 1.00 66.62 106 ARG A O 1
ATOM 823 N N . ILE A 1 107 ? -12.083 14.516 17.615 1.00 62.59 107 ILE A N 1
ATOM 824 C CA . ILE A 1 107 ? -13.372 14.112 17.039 1.00 62.59 107 ILE A CA 1
ATOM 825 C C . ILE A 1 107 ? -14.492 14.278 18.069 1.00 62.59 107 ILE A C 1
ATOM 827 O O . ILE A 1 107 ? -15.543 14.824 17.745 1.00 62.59 107 ILE A O 1
ATOM 831 N N . ASP A 1 108 ? -14.241 13.833 19.295 1.00 65.00 108 ASP A N 1
ATOM 832 C CA . ASP A 1 108 ? -15.248 13.603 20.329 1.00 65.00 108 ASP A CA 1
ATOM 833 C C . ASP A 1 108 ? -15.118 14.593 21.515 1.00 65.00 108 ASP A C 1
ATOM 835 O O . ASP A 1 108 ? -15.970 14.596 22.404 1.00 65.00 108 ASP A O 1
ATOM 839 N N . GLY A 1 109 ? -14.102 15.469 21.516 1.00 70.81 109 GLY A N 1
ATOM 840 C CA . GLY A 1 109 ? -13.864 16.501 22.536 1.00 70.81 109 GLY A CA 1
ATOM 841 C C . GLY A 1 109 ? -12.825 16.115 23.598 1.00 70.81 109 GLY A C 1
ATOM 842 O O . GLY A 1 109 ? -12.297 15.005 23.601 1.00 70.81 109 GLY A O 1
ATOM 843 N N . ALA A 1 110 ? -12.520 17.054 24.505 1.00 71.00 110 ALA A N 1
ATOM 844 C CA . ALA A 1 110 ? -11.560 16.848 25.595 1.00 71.00 110 ALA A CA 1
ATOM 845 C C . ALA A 1 110 ? -11.934 15.620 26.446 1.00 71.00 110 ALA A C 1
ATOM 847 O O . ALA A 1 110 ? -13.096 15.442 26.812 1.00 71.00 110 ALA A O 1
ATOM 848 N N . TYR A 1 111 ? -10.950 14.781 26.770 1.00 71.19 111 TYR A N 1
ATOM 849 C CA . TYR A 1 111 ? -11.149 13.630 27.650 1.00 71.19 111 TYR A CA 1
ATOM 850 C C . TYR A 1 111 ? -11.001 14.037 29.122 1.00 71.19 111 TYR A C 1
ATOM 852 O O . TYR A 1 111 ? -10.173 14.886 29.457 1.00 71.19 111 TYR A O 1
ATOM 860 N N . ASP A 1 112 ? -11.751 13.388 30.014 1.00 78.75 112 ASP A N 1
ATOM 861 C CA . ASP A 1 112 ? -11.530 13.497 31.459 1.00 78.75 112 ASP A CA 1
ATOM 862 C C . ASP A 1 112 ? -10.698 12.297 31.931 1.00 78.75 112 ASP A C 1
ATOM 864 O O . ASP A 1 112 ? -11.156 11.155 32.010 1.00 78.75 112 ASP A O 1
ATOM 868 N N . ALA A 1 113 ? -9.417 12.553 32.196 1.00 73.12 113 ALA A N 1
ATOM 869 C CA . ALA A 1 113 ? -8.470 11.526 32.615 1.00 73.12 113 ALA A CA 1
ATOM 870 C C . ALA A 1 113 ? -8.811 10.920 33.983 1.00 73.12 113 ALA A C 1
ATOM 872 O O . ALA A 1 113 ? -8.505 9.750 34.223 1.00 73.12 113 ALA A O 1
ATOM 873 N N . GLU A 1 114 ? -9.384 11.718 34.888 1.00 73.94 114 GLU A N 1
ATOM 874 C CA . GLU A 1 114 ? -9.721 11.253 36.232 1.00 73.94 114 GLU A CA 1
ATOM 875 C C . GLU A 1 114 ? -10.993 10.412 36.191 1.00 73.94 114 GLU A C 1
ATOM 877 O O . GLU A 1 114 ? -11.014 9.321 36.757 1.00 73.94 114 GLU A O 1
ATOM 882 N N . GLU A 1 115 ? -11.997 10.842 35.427 1.00 84.62 115 GLU A N 1
ATOM 883 C CA . GLU A 1 115 ? -13.198 10.046 35.165 1.00 84.62 115 GLU A CA 1
ATOM 884 C C . GLU A 1 115 ? -12.839 8.700 34.514 1.00 84.62 115 GLU A C 1
ATOM 886 O O . GLU A 1 115 ? -13.259 7.645 34.991 1.00 84.62 115 GLU A O 1
ATOM 891 N N . ALA A 1 116 ? -11.961 8.695 33.500 1.00 79.88 116 ALA A N 1
ATOM 892 C CA . ALA A 1 116 ? -11.509 7.455 32.868 1.00 79.88 116 ALA A CA 1
ATOM 893 C C . ALA A 1 116 ? -10.782 6.515 33.848 1.00 79.88 116 ALA A C 1
ATOM 895 O O . ALA A 1 116 ? -10.934 5.291 33.797 1.00 79.88 116 ALA A O 1
ATOM 896 N N . ARG A 1 117 ? -9.973 7.077 34.751 1.00 80.50 117 ARG A N 1
ATOM 897 C CA . ARG A 1 117 ? -9.266 6.315 35.783 1.00 80.50 117 ARG A CA 1
ATOM 898 C C . ARG A 1 117 ? -10.234 5.723 36.806 1.00 80.50 117 ARG A C 1
ATOM 900 O O . ARG A 1 117 ? -10.063 4.561 37.178 1.00 80.50 117 ARG A O 1
ATOM 907 N N . LEU A 1 118 ? -11.215 6.500 37.263 1.00 85.31 118 LEU A N 1
ATOM 908 C CA . LEU A 1 118 ? -12.235 6.045 38.207 1.00 85.31 118 LEU A CA 1
ATOM 909 C C . LEU A 1 118 ? -13.053 4.900 37.606 1.00 85.31 118 LEU A C 1
ATOM 911 O O . LEU A 1 118 ? -13.160 3.852 38.238 1.00 85.31 118 LEU A O 1
ATOM 915 N N . LEU A 1 119 ? -13.495 5.039 36.353 1.00 87.19 119 LEU A N 1
ATOM 916 C CA . LEU A 1 119 ? -14.215 3.988 35.628 1.00 87.19 119 LEU A CA 1
ATOM 917 C C . LEU A 1 119 ? -13.394 2.703 35.482 1.00 87.19 119 LEU A C 1
ATOM 919 O O . LEU A 1 119 ? -13.916 1.610 35.682 1.00 87.19 119 LEU A O 1
ATOM 923 N N . ALA A 1 120 ? -12.098 2.811 35.177 1.00 82.12 120 ALA A N 1
ATOM 924 C CA . ALA A 1 120 ? -11.222 1.645 35.071 1.00 82.12 120 ALA A CA 1
ATOM 925 C C . ALA A 1 120 ? -11.036 0.921 36.419 1.00 82.12 120 ALA A C 1
ATOM 927 O O . ALA A 1 120 ? -11.019 -0.311 36.472 1.00 82.12 120 ALA A O 1
ATOM 928 N N . LEU A 1 121 ? -10.896 1.676 37.515 1.00 81.75 121 LEU A N 1
ATOM 929 C CA . LEU A 1 121 ? -10.815 1.112 38.865 1.00 81.75 121 LEU A CA 1
ATOM 930 C C . LEU A 1 121 ? -12.128 0.440 39.269 1.00 81.75 121 LEU A C 1
ATOM 932 O O . LEU A 1 121 ? -12.103 -0.644 39.850 1.00 81.75 121 LEU A O 1
ATOM 936 N N . GLU A 1 122 ? -13.256 1.063 38.945 1.00 89.25 122 GLU A N 1
ATOM 937 C CA . GLU A 1 122 ? -14.589 0.549 39.237 1.00 89.25 122 GLU A CA 1
ATOM 938 C C . GLU A 1 122 ? -14.890 -0.739 38.456 1.00 89.25 122 GLU A C 1
ATOM 940 O O . GLU A 1 122 ? -15.271 -1.751 39.051 1.00 89.25 122 GLU A O 1
ATOM 945 N N . ALA A 1 123 ? -14.613 -0.746 37.150 1.00 86.94 123 ALA A N 1
ATOM 946 C CA . ALA A 1 123 ? -14.688 -1.923 36.284 1.00 86.94 123 ALA A CA 1
ATOM 947 C C . ALA A 1 123 ? -13.873 -3.093 36.857 1.00 86.94 123 ALA A C 1
ATOM 949 O O . ALA A 1 123 ? -14.383 -4.205 37.017 1.00 86.94 123 ALA A O 1
ATOM 950 N N . GLY A 1 124 ? -12.625 -2.822 37.259 1.00 82.94 124 GLY A N 1
ATOM 951 C CA . GLY A 1 124 ? -11.747 -3.807 37.886 1.00 82.94 124 GLY A CA 1
ATOM 952 C C . GLY A 1 124 ? -12.244 -4.303 39.249 1.00 82.94 124 GLY A C 1
ATOM 953 O O . GLY A 1 124 ? -12.114 -5.490 39.546 1.00 82.94 124 GLY A O 1
ATOM 954 N N . ALA A 1 125 ? -12.839 -3.429 40.067 1.00 86.56 125 ALA A N 1
ATOM 955 C CA . ALA A 1 125 ? -13.380 -3.787 41.379 1.00 86.56 125 ALA A CA 1
ATOM 956 C C . ALA A 1 125 ? -14.619 -4.691 41.279 1.00 86.56 125 ALA A C 1
ATOM 958 O O . ALA A 1 125 ? -14.772 -5.611 42.085 1.00 86.56 125 ALA A O 1
ATOM 959 N N . TYR A 1 126 ? -15.479 -4.459 40.283 1.00 88.88 126 TYR A N 1
ATOM 960 C CA . TYR A 1 126 ? -16.695 -5.248 40.067 1.00 88.88 126 TYR A CA 1
ATOM 961 C C . TYR A 1 126 ? -16.530 -6.404 39.075 1.00 88.88 126 TYR A C 1
ATOM 963 O O . TYR A 1 126 ? -17.445 -7.217 38.942 1.00 88.88 126 TYR A O 1
ATOM 971 N N . GLY A 1 127 ? -15.392 -6.493 38.379 1.00 88.44 127 GLY A N 1
ATOM 972 C CA . GLY A 1 127 ? -15.178 -7.469 37.310 1.00 88.44 127 GLY A CA 1
ATOM 973 C C . GLY A 1 127 ? -16.142 -7.282 36.135 1.00 88.44 127 GLY A C 1
ATOM 974 O O . GLY A 1 127 ? -16.571 -8.270 35.539 1.00 88.44 127 GLY A O 1
ATOM 975 N N . LYS A 1 128 ? -16.523 -6.033 35.841 1.00 90.56 128 LYS A N 1
ATOM 976 C CA . LYS A 1 128 ? -17.455 -5.668 34.765 1.00 90.56 128 LYS A CA 1
ATOM 977 C C . LYS A 1 128 ? -16.740 -4.896 33.656 1.00 90.56 128 LYS A C 1
ATOM 979 O O . LYS A 1 128 ? -15.766 -4.218 33.968 1.00 90.56 128 LYS A O 1
ATOM 984 N N . PRO A 1 129 ? -17.236 -4.942 32.405 1.00 89.62 129 PRO A N 1
ATOM 985 C CA . PRO A 1 129 ? -16.751 -4.080 31.334 1.00 89.62 129 PRO A CA 1
ATOM 986 C C . PRO A 1 129 ? -16.907 -2.598 31.687 1.00 89.62 129 PRO A C 1
ATOM 988 O O . PRO A 1 129 ? -17.946 -2.206 32.222 1.00 89.62 129 PRO A O 1
ATOM 991 N N . VAL A 1 130 ? -15.951 -1.754 31.296 1.00 88.62 130 VAL A N 1
ATOM 992 C CA . VAL A 1 130 ? -16.006 -0.292 31.503 1.00 88.62 130 VAL A CA 1
ATOM 993 C C . VAL A 1 130 ? -17.301 0.331 30.971 1.00 88.62 130 VAL A C 1
ATOM 995 O O . VAL A 1 130 ? -17.859 1.236 31.587 1.00 88.62 130 VAL A O 1
ATOM 998 N N . ALA A 1 131 ? -17.822 -0.176 29.853 1.00 88.88 131 ALA A N 1
ATOM 999 C CA . ALA A 1 131 ? -19.069 0.314 29.267 1.00 88.88 131 ALA A CA 1
ATOM 1000 C C . ALA A 1 131 ? -20.313 0.051 30.141 1.00 88.88 131 ALA A C 1
ATOM 1002 O O . ALA A 1 131 ? -21.315 0.738 29.976 1.00 88.88 131 ALA A O 1
ATOM 1003 N N . GLU A 1 132 ? -20.271 -0.931 31.050 1.00 90.62 132 GLU A N 1
ATOM 1004 C CA . GLU A 1 132 ? -21.392 -1.251 31.946 1.00 90.62 132 GLU A CA 1
ATOM 1005 C C . GLU A 1 132 ? -21.379 -0.446 33.249 1.00 90.62 132 GLU A C 1
ATOM 1007 O O . GLU A 1 132 ? -22.430 -0.283 33.867 1.00 90.62 132 GLU A O 1
ATOM 1012 N N . VAL A 1 133 ? -20.206 0.013 33.695 1.00 90.69 133 VAL A N 1
ATOM 1013 C CA . VAL A 1 133 ? -20.065 0.852 34.902 1.00 90.69 133 VAL A CA 1
ATOM 1014 C C . VAL A 1 133 ? -20.176 2.343 34.602 1.00 90.69 133 VAL A C 1
ATOM 1016 O O . VAL A 1 133 ? -20.423 3.123 35.513 1.00 90.69 133 VAL A O 1
ATOM 1019 N N . ALA A 1 134 ? -20.041 2.752 33.342 1.00 91.44 134 ALA A N 1
ATOM 1020 C CA . ALA A 1 134 ? -20.124 4.156 32.979 1.00 91.44 134 ALA A CA 1
ATOM 1021 C C . ALA A 1 134 ? -21.540 4.738 33.070 1.00 91.44 134 ALA A C 1
ATOM 1023 O O . ALA A 1 134 ? -22.508 4.162 32.567 1.00 91.44 134 ALA A O 1
ATOM 1024 N N . GLU A 1 135 ? -21.643 5.933 33.655 1.00 89.44 135 GLU A N 1
ATOM 1025 C CA . GLU A 1 135 ? -22.885 6.699 33.666 1.00 89.44 135 GLU A CA 1
ATOM 1026 C C . GLU A 1 135 ? -23.257 7.194 32.251 1.00 89.44 135 GLU A C 1
ATOM 1028 O O . GLU A 1 135 ? -22.386 7.439 31.406 1.00 89.44 135 GLU A O 1
ATOM 1033 N N . PRO A 1 136 ? -24.556 7.377 31.950 1.00 88.38 136 PRO A N 1
ATOM 1034 C CA . PRO A 1 136 ? -24.973 8.001 30.702 1.00 88.38 136 PRO A CA 1
ATOM 1035 C C . PRO A 1 136 ? -24.377 9.410 30.561 1.00 88.38 136 PRO A C 1
ATOM 1037 O O . PRO A 1 136 ? -24.592 10.264 31.416 1.00 88.38 136 PRO A O 1
ATOM 1040 N N . GLY A 1 137 ? -23.684 9.670 29.450 1.00 84.81 137 GLY A N 1
ATOM 1041 C CA . GLY A 1 137 ? -23.093 10.982 29.149 1.00 84.81 137 GLY A CA 1
ATOM 1042 C C . GLY A 1 137 ? -21.566 11.028 29.204 1.00 84.81 137 GLY A C 1
ATOM 1043 O O . GLY A 1 137 ? -20.992 12.011 28.739 1.00 84.81 137 GLY A O 1
ATOM 1044 N N . VAL A 1 138 ? -20.908 9.963 29.676 1.00 85.00 138 VAL A N 1
ATOM 1045 C CA . VAL A 1 138 ? -19.449 9.824 29.573 1.00 85.00 138 VAL A CA 1
ATOM 1046 C C . VAL A 1 138 ? -19.038 9.824 28.097 1.00 85.00 138 VAL A C 1
ATOM 1048 O O . VAL A 1 138 ? -19.607 9.096 27.277 1.00 85.00 138 VAL A O 1
ATOM 1051 N N . SER A 1 139 ? -18.046 10.645 27.743 1.00 84.94 139 SER A N 1
ATOM 1052 C CA . SER A 1 139 ? -17.580 10.743 26.356 1.00 84.94 139 SER A CA 1
ATOM 1053 C C . SER A 1 139 ? -16.995 9.412 25.868 1.00 84.94 139 SER A C 1
ATOM 1055 O O . SER A 1 139 ? -16.374 8.657 26.622 1.00 84.94 139 SER A O 1
ATOM 1057 N N . MET A 1 140 ? -17.131 9.129 24.570 1.00 78.81 140 MET A N 1
ATOM 1058 C CA . MET A 1 140 ? -16.554 7.916 23.979 1.00 78.81 140 MET A CA 1
ATOM 1059 C C . MET A 1 140 ? -15.027 7.855 24.132 1.00 78.81 140 MET A C 1
ATOM 1061 O O . MET A 1 140 ? -14.478 6.760 24.267 1.00 78.81 140 MET A O 1
ATOM 1065 N N . VAL A 1 141 ? -14.337 9.002 24.164 1.00 77.38 141 VAL A N 1
ATOM 1066 C CA . VAL A 1 141 ? -12.885 9.061 24.415 1.00 77.38 141 VAL A CA 1
ATOM 1067 C C . VAL A 1 141 ? -12.563 8.630 25.837 1.00 77.38 141 VAL A C 1
ATOM 1069 O O . VAL A 1 141 ? -11.673 7.801 26.033 1.00 77.38 141 VAL A O 1
ATOM 1072 N N . THR A 1 142 ? -13.315 9.135 26.819 1.00 80.31 142 THR A N 1
ATOM 1073 C CA . THR A 1 142 ? -13.168 8.764 28.231 1.00 80.31 142 THR A CA 1
ATOM 1074 C C . THR A 1 142 ? -13.403 7.261 28.417 1.00 80.31 142 THR A C 1
ATOM 1076 O O . THR A 1 142 ? -12.588 6.593 29.054 1.00 80.31 142 THR A O 1
ATOM 1079 N N . LEU A 1 143 ? -14.432 6.687 27.777 1.00 83.06 143 LEU A N 1
ATOM 1080 C CA . LEU A 1 143 ? -14.710 5.242 27.815 1.00 83.06 143 LEU A CA 1
ATOM 1081 C C . LEU A 1 143 ? -13.592 4.400 27.194 1.00 83.06 143 LEU A C 1
ATOM 1083 O O . LEU A 1 143 ? -13.184 3.386 27.762 1.00 83.06 143 LEU A O 1
ATOM 1087 N N . ARG A 1 144 ? -13.064 4.808 26.033 1.00 80.75 144 ARG A N 1
ATOM 1088 C CA . ARG A 1 144 ? -11.955 4.095 25.375 1.00 80.75 144 ARG A CA 1
ATOM 1089 C C . ARG A 1 144 ? -10.674 4.168 26.194 1.00 80.75 144 ARG A C 1
ATOM 1091 O O . ARG A 1 144 ? -9.957 3.169 26.280 1.00 80.75 144 ARG A O 1
ATOM 1098 N N . LEU A 1 145 ? -10.380 5.325 26.791 1.00 81.06 145 LEU A N 1
ATOM 1099 C CA . LEU A 1 145 ? -9.256 5.474 27.708 1.00 81.06 145 LEU A CA 1
ATOM 1100 C C . LEU A 1 145 ? -9.438 4.534 28.904 1.00 81.06 145 LEU A C 1
ATOM 1102 O O . LEU A 1 145 ? -8.560 3.711 29.145 1.00 81.06 145 LEU A O 1
ATOM 1106 N N . ALA A 1 146 ? -10.591 4.572 29.574 1.00 83.31 146 ALA A N 1
ATOM 1107 C CA . ALA A 1 146 ? -10.908 3.709 30.709 1.00 83.31 146 ALA A CA 1
ATOM 1108 C C . ALA A 1 146 ? -10.777 2.211 30.377 1.00 83.31 146 ALA A C 1
ATOM 1110 O O . ALA A 1 146 ? -10.101 1.489 31.107 1.00 83.31 146 ALA A O 1
ATOM 1111 N N . GLY A 1 147 ? -11.319 1.749 29.243 1.00 84.12 147 GLY A N 1
ATOM 1112 C CA . GLY A 1 147 ? -11.192 0.352 28.798 1.00 84.12 147 GLY A CA 1
ATOM 1113 C C . GLY A 1 147 ? -9.731 -0.076 28.627 1.00 84.12 147 GLY A C 1
ATOM 1114 O O . GLY A 1 147 ? -9.311 -1.121 29.126 1.00 84.12 147 GLY A O 1
ATOM 1115 N N . ARG A 1 148 ? -8.902 0.782 28.017 1.00 81.50 148 ARG A N 1
ATOM 1116 C CA . ARG A 1 148 ? -7.456 0.526 27.891 1.00 81.50 148 ARG A CA 1
ATOM 1117 C C . ARG A 1 148 ? -6.750 0.491 29.244 1.00 81.50 148 ARG A C 1
ATOM 1119 O O . ARG A 1 148 ? -5.879 -0.356 29.445 1.00 81.50 148 ARG A O 1
ATOM 1126 N N . LEU A 1 149 ? -7.109 1.392 30.161 1.00 78.19 149 LEU A N 1
ATOM 1127 C CA . LEU A 1 149 ? -6.555 1.425 31.517 1.00 78.19 149 LEU A CA 1
ATOM 1128 C C . LEU A 1 149 ? -6.945 0.174 32.324 1.00 78.19 149 LEU A C 1
ATOM 1130 O O . LEU A 1 149 ? -6.108 -0.348 33.059 1.00 78.19 149 LEU A O 1
ATOM 1134 N N . ALA A 1 150 ? -8.160 -0.347 32.134 1.00 79.94 150 ALA A N 1
ATOM 1135 C CA . ALA A 1 150 ? -8.640 -1.592 32.739 1.00 79.94 150 ALA A CA 1
ATOM 1136 C C . ALA A 1 150 ? -7.986 -2.857 32.144 1.00 79.94 150 ALA A C 1
ATOM 1138 O O . ALA A 1 150 ? -8.169 -3.960 32.657 1.00 79.94 150 ALA A O 1
ATOM 1139 N N . GLY A 1 151 ? -7.199 -2.716 31.071 1.00 76.38 151 GLY A N 1
ATOM 1140 C CA . GLY A 1 151 ? -6.633 -3.848 30.340 1.00 76.38 151 GLY A CA 1
ATOM 1141 C C . GLY A 1 151 ? -7.675 -4.617 29.527 1.00 76.38 151 GLY A C 1
ATOM 1142 O O . GLY A 1 151 ? -7.381 -5.715 29.050 1.00 76.38 151 GLY A O 1
ATOM 1143 N N . GLU A 1 152 ? -8.869 -4.051 29.346 1.00 81.06 152 GLU A N 1
ATOM 1144 C CA . GLU A 1 152 ? -9.847 -4.581 28.413 1.00 81.06 152 GLU A CA 1
ATOM 1145 C C . GLU A 1 152 ? -9.274 -4.424 27.009 1.00 81.06 152 GLU A C 1
ATOM 1147 O O . GLU A 1 152 ? -8.927 -3.328 26.556 1.00 81.06 152 GLU A O 1
ATOM 1152 N N . ILE A 1 153 ? -9.177 -5.542 26.294 1.00 59.56 153 ILE A N 1
ATOM 1153 C CA . ILE A 1 153 ? -9.092 -5.485 24.842 1.00 59.56 153 ILE A CA 1
ATOM 1154 C C . ILE A 1 153 ? -10.476 -5.017 24.418 1.00 59.56 153 ILE A C 1
ATOM 1156 O O . ILE A 1 153 ? -11.354 -5.844 24.196 1.00 59.56 153 ILE A O 1
ATOM 1160 N N . VAL A 1 154 ? -10.693 -3.702 24.376 1.00 54.88 154 VAL A N 1
ATOM 1161 C CA . VAL A 1 154 ? -11.844 -3.147 23.674 1.00 54.88 154 VAL A CA 1
ATOM 1162 C C . VAL A 1 154 ? -11.661 -3.641 22.243 1.00 54.88 154 VAL A C 1
ATOM 1164 O O . VAL A 1 154 ? -10.676 -3.240 21.613 1.00 54.88 154 VAL A O 1
ATOM 1167 N N . PRO A 1 155 ? -12.489 -4.579 21.742 1.00 48.34 155 PRO A N 1
ATOM 1168 C CA . PRO A 1 155 ? -12.423 -4.899 20.333 1.00 48.34 155 PRO A CA 1
ATOM 1169 C C . PRO A 1 155 ? -12.653 -3.568 19.627 1.00 48.34 155 PRO A C 1
ATOM 1171 O O . PRO A 1 155 ? -13.659 -2.909 19.904 1.00 48.34 155 PRO A O 1
ATOM 1174 N N . ASP A 1 156 ? -11.695 -3.136 18.796 1.00 47.12 156 ASP A N 1
ATOM 1175 C CA . ASP A 1 156 ? -11.943 -2.081 17.815 1.00 47.12 156 ASP A CA 1
ATOM 1176 C C . ASP A 1 156 ? -13.302 -2.430 17.235 1.00 47.12 156 ASP A C 1
ATOM 1178 O O . ASP A 1 156 ? -13.414 -3.531 16.696 1.00 47.12 156 ASP A O 1
ATOM 1182 N N . ALA A 1 157 ? -14.328 -1.609 17.494 1.00 41.19 157 ALA A N 1
ATOM 1183 C CA . ALA A 1 157 ? -15.706 -1.954 17.176 1.00 41.19 157 ALA A CA 1
ATOM 1184 C C . ALA A 1 157 ? -15.714 -2.476 15.741 1.00 41.19 157 ALA A C 1
ATOM 1186 O O . ALA A 1 157 ? -15.493 -1.691 14.819 1.00 41.19 157 ALA A O 1
ATOM 1187 N N . GLU A 1 158 ? -15.818 -3.801 15.560 1.00 38.56 158 GLU A N 1
ATOM 1188 C CA . GLU A 1 158 ? -15.764 -4.367 14.222 1.00 38.56 158 GLU A CA 1
ATOM 1189 C C . GLU A 1 158 ? -17.030 -3.829 13.564 1.00 38.56 158 GLU A C 1
ATOM 1191 O O . GLU A 1 158 ? -18.124 -4.143 14.051 1.00 38.56 158 GLU A O 1
ATOM 1196 N N . PRO A 1 159 ? -16.935 -2.973 12.525 1.00 44.56 159 PRO A N 1
ATOM 1197 C CA . PRO A 1 159 ? -18.115 -2.660 11.747 1.00 44.56 159 PRO A CA 1
ATOM 1198 C C . PRO A 1 159 ? -18.659 -4.007 11.280 1.00 44.56 159 PRO A C 1
ATOM 1200 O O . PRO A 1 159 ? -17.907 -4.835 10.760 1.00 44.56 159 PRO A O 1
ATOM 1203 N N . GLY A 1 160 ? -19.925 -4.252 11.616 1.00 40.56 160 GLY A N 1
ATOM 1204 C CA . GLY A 1 160 ? -20.556 -5.558 11.551 1.00 40.56 160 GLY A CA 1
ATOM 1205 C C . GLY A 1 160 ? -20.160 -6.330 10.300 1.00 40.56 160 GLY A C 1
ATOM 1206 O O . GLY A 1 160 ? -20.378 -5.890 9.173 1.00 40.56 160 GLY A O 1
ATOM 1207 N N . ARG A 1 161 ? -19.578 -7.505 10.532 1.00 51.97 161 ARG A N 1
ATOM 1208 C CA . ARG A 1 161 ? -19.525 -8.586 9.557 1.00 51.97 161 ARG A CA 1
ATOM 1209 C C . ARG A 1 161 ? -20.951 -8.868 9.107 1.00 51.97 161 ARG A C 1
ATOM 1211 O O . ARG A 1 161 ? -21.721 -9.383 9.903 1.00 51.97 161 ARG A O 1
ATOM 1218 N N . ASP A 1 162 ? -21.273 -8.492 7.876 1.00 40.44 162 ASP A N 1
ATOM 1219 C CA . ASP A 1 162 ? -21.962 -9.321 6.887 1.00 40.44 162 ASP A CA 1
ATOM 1220 C C . ASP A 1 162 ? -22.056 -8.558 5.550 1.00 40.44 162 ASP A C 1
ATOM 1222 O O . ASP A 1 162 ? -22.421 -7.391 5.500 1.00 40.44 162 ASP A O 1
ATOM 1226 N N . ALA A 1 163 ? -21.715 -9.253 4.459 1.00 42.53 163 ALA A N 1
ATOM 1227 C CA . ALA A 1 163 ? -21.823 -8.847 3.050 1.00 42.53 163 ALA A CA 1
ATOM 1228 C C . ALA A 1 163 ? -20.893 -7.717 2.542 1.00 42.53 163 ALA A C 1
ATOM 1230 O O . ALA A 1 163 ? -21.211 -6.535 2.559 1.00 42.53 163 ALA A O 1
ATOM 1231 N N . LEU A 1 164 ? -19.789 -8.118 1.893 1.00 47.81 164 LEU A N 1
ATOM 1232 C CA . LEU A 1 164 ? -19.010 -7.289 0.955 1.00 47.81 164 LEU A CA 1
ATOM 1233 C C . LEU A 1 164 ? -19.788 -7.037 -0.357 1.00 47.81 164 LEU A C 1
ATOM 1235 O O . LEU A 1 164 ? -19.341 -7.392 -1.451 1.00 47.81 164 LEU A O 1
ATOM 1239 N N . GLY A 1 165 ? -20.970 -6.443 -0.243 1.00 52.31 165 GLY A N 1
ATOM 1240 C CA . GLY A 1 165 ? -21.67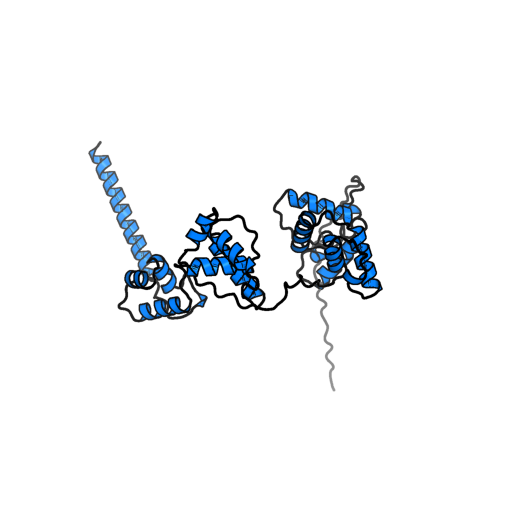3 -5.749 -1.314 1.00 52.31 165 GLY A CA 1
ATOM 1241 C C . GLY A 1 165 ? -22.052 -4.355 -0.807 1.00 52.31 165 GLY A C 1
ATOM 1242 O O . GLY A 1 165 ? -22.232 -4.211 0.398 1.00 52.31 165 GLY A O 1
ATOM 1243 N N . PRO A 1 166 ? -22.148 -3.330 -1.675 1.00 49.53 166 PRO A N 1
ATOM 1244 C CA . PRO A 1 166 ? -22.736 -2.045 -1.288 1.00 49.53 166 PRO A CA 1
ATOM 1245 C C . PRO A 1 166 ? -24.150 -2.331 -0.771 1.00 49.53 166 PRO A C 1
ATOM 1247 O O . PRO A 1 166 ? -25.026 -2.696 -1.557 1.00 49.53 166 PRO A O 1
ATOM 1250 N N . SER A 1 167 ? -24.333 -2.348 0.551 1.00 50.50 167 SER A N 1
ATOM 1251 C CA . SER A 1 167 ? -25.560 -2.884 1.157 1.00 50.50 167 SER A CA 1
ATOM 1252 C C . SER A 1 167 ? -26.654 -1.825 1.262 1.00 50.50 167 SER A C 1
ATOM 1254 O O . SER A 1 167 ? -27.814 -2.163 1.492 1.00 50.50 167 SER A O 1
ATOM 1256 N N . SER A 1 168 ? -26.326 -0.560 0.986 1.00 64.25 168 SER A N 1
ATOM 1257 C CA . SER A 1 168 ? -27.303 0.504 0.786 1.00 64.25 168 SER A CA 1
ATOM 1258 C C . SER A 1 168 ? -27.242 1.033 -0.650 1.00 64.25 168 SER A C 1
ATOM 1260 O O . SER A 1 168 ? -26.190 1.086 -1.290 1.00 64.25 168 SER A O 1
ATOM 1262 N N . ALA A 1 169 ? -28.393 1.448 -1.183 1.00 62.78 169 ALA A N 1
ATOM 1263 C CA . ALA A 1 169 ? -28.449 2.181 -2.449 1.00 62.78 169 ALA A CA 1
ATOM 1264 C C . ALA A 1 169 ? -27.663 3.510 -2.383 1.00 62.78 169 ALA A C 1
ATOM 1266 O O . ALA A 1 169 ? -27.234 4.020 -3.420 1.00 62.78 169 ALA A O 1
ATOM 1267 N N . ASP A 1 170 ? -27.429 4.023 -1.172 1.00 74.88 170 ASP A N 1
ATOM 1268 C CA . ASP A 1 170 ? -26.686 5.255 -0.907 1.00 74.88 170 ASP A CA 1
ATOM 1269 C C . ASP A 1 170 ? -25.186 5.104 -1.230 1.00 74.88 170 ASP A C 1
ATOM 1271 O O . ASP A 1 170 ? -24.575 6.029 -1.769 1.00 74.88 170 ASP A O 1
ATOM 1275 N N . ASP A 1 171 ? -24.613 3.903 -1.058 1.00 82.50 171 ASP A N 1
ATOM 1276 C CA . ASP A 1 171 ? -23.204 3.617 -1.379 1.00 82.50 171 ASP A CA 1
ATOM 1277 C C . ASP A 1 171 ? -22.876 3.850 -2.867 1.00 82.50 171 ASP A C 1
ATOM 1279 O O . ASP A 1 171 ? -21.768 4.256 -3.229 1.00 82.50 171 ASP A O 1
ATOM 1283 N N . ALA A 1 172 ? -23.832 3.596 -3.766 1.00 89.50 172 ALA A N 1
ATOM 1284 C CA . ALA A 1 172 ? -23.619 3.765 -5.203 1.00 89.50 172 ALA A CA 1
ATOM 1285 C C . ALA A 1 172 ? -23.504 5.245 -5.606 1.00 89.50 172 ALA A C 1
ATOM 1287 O O . ALA A 1 172 ? -22.743 5.569 -6.524 1.00 89.50 172 ALA A O 1
ATOM 1288 N N . GLY A 1 173 ? -24.238 6.134 -4.928 1.00 94.00 173 GLY A N 1
ATOM 1289 C CA . GLY A 1 173 ? -24.147 7.582 -5.127 1.00 94.00 173 GLY A CA 1
ATOM 1290 C C . GLY A 1 173 ? -22.773 8.099 -4.717 1.00 94.00 173 GLY A C 1
ATOM 1291 O O . GLY A 1 173 ? -22.062 8.686 -5.531 1.00 94.00 173 GLY A O 1
ATOM 1292 N N . GLU A 1 174 ? -22.342 7.749 -3.507 1.00 94.00 174 GLU A N 1
ATOM 1293 C CA . GLU A 1 174 ? -21.044 8.146 -2.958 1.00 94.00 174 GLU A CA 1
ATOM 1294 C C . GLU A 1 174 ? -19.855 7.641 -3.794 1.00 94.00 174 GLU A C 1
ATOM 1296 O O . GLU A 1 174 ? -18.883 8.368 -4.018 1.00 94.00 174 GLU A O 1
ATOM 1301 N N . ILE A 1 175 ? -19.932 6.408 -4.311 1.00 94.50 175 ILE A N 1
ATOM 1302 C CA . ILE A 1 175 ? -18.917 5.847 -5.215 1.00 94.50 175 ILE A CA 1
ATOM 1303 C C . ILE A 1 175 ? -18.851 6.630 -6.534 1.00 94.50 175 ILE A C 1
ATOM 1305 O O . ILE A 1 175 ? -17.755 6.899 -7.039 1.00 94.50 175 ILE A O 1
ATOM 1309 N N . ASN A 1 176 ? -19.999 6.989 -7.111 1.00 95.44 176 ASN A N 1
ATOM 1310 C CA . ASN A 1 176 ? -20.037 7.779 -8.341 1.00 95.44 176 ASN A CA 1
ATOM 1311 C C . ASN A 1 176 ? -19.485 9.185 -8.116 1.00 95.44 176 ASN A C 1
ATOM 1313 O O . ASN A 1 176 ? -18.659 9.634 -8.911 1.00 95.44 176 ASN A O 1
ATOM 1317 N N . ASP A 1 177 ? -19.865 9.830 -7.017 1.00 95.81 177 ASP A N 1
ATOM 1318 C CA . ASP A 1 177 ? -19.364 11.149 -6.640 1.00 95.81 177 ASP A CA 1
ATOM 1319 C C . ASP A 1 177 ? -17.849 11.119 -6.411 1.00 95.81 177 ASP A C 1
ATOM 1321 O O . ASP A 1 177 ? -17.124 11.978 -6.915 1.00 95.81 177 ASP A O 1
ATOM 1325 N N . TYR A 1 178 ? -17.330 10.079 -5.752 1.00 96.62 178 TYR A N 1
ATOM 1326 C CA . TYR A 1 178 ? -15.890 9.863 -5.602 1.00 96.62 178 TYR A CA 1
ATOM 1327 C C . TYR A 1 178 ? -15.170 9.764 -6.952 1.00 96.62 178 TYR A C 1
ATOM 1329 O O . TYR A 1 178 ? -14.122 10.386 -7.151 1.00 96.62 178 TYR A O 1
ATOM 1337 N N . LEU A 1 179 ? -15.722 8.984 -7.888 1.00 96.88 179 LEU A N 1
ATOM 1338 C CA . LEU A 1 179 ? -15.162 8.805 -9.231 1.00 96.88 179 LEU A CA 1
ATOM 1339 C C . LEU A 1 179 ? -15.347 10.030 -10.132 1.00 96.88 179 LEU A C 1
ATOM 1341 O O . LEU A 1 179 ? -14.647 10.131 -11.135 1.00 96.88 179 LEU A O 1
ATOM 1345 N N . ALA A 1 180 ? -16.241 10.951 -9.773 1.00 97.00 180 ALA A N 1
ATOM 1346 C CA . ALA A 1 180 ? -16.413 12.253 -10.411 1.00 97.00 180 ALA A CA 1
ATOM 1347 C C . ALA A 1 180 ? -15.503 13.344 -9.812 1.00 97.00 180 ALA A C 1
ATOM 1349 O O . ALA A 1 180 ? -15.483 14.465 -10.316 1.00 97.00 180 ALA A O 1
ATOM 1350 N N . GLY A 1 181 ? -14.733 13.030 -8.762 1.00 96.56 181 GLY A N 1
ATOM 1351 C CA . GLY A 1 181 ? -13.838 13.980 -8.091 1.00 96.56 181 GLY A CA 1
ATOM 1352 C C . GLY A 1 181 ? -14.482 14.733 -6.924 1.00 96.56 181 GLY A C 1
ATOM 1353 O O . GLY A 1 181 ? -13.863 15.640 -6.369 1.00 96.56 181 GLY A O 1
ATOM 1354 N N . GLY A 1 182 ? -15.695 14.351 -6.521 1.00 95.19 182 GLY A N 1
ATOM 1355 C CA . GLY A 1 182 ? -16.390 14.895 -5.361 1.00 95.19 182 GLY A CA 1
ATOM 1356 C C . GLY A 1 182 ? -15.634 14.663 -4.047 1.00 95.19 182 GLY A C 1
ATOM 1357 O O . GLY A 1 182 ? -14.925 13.667 -3.854 1.00 95.19 182 GLY A O 1
ATOM 1358 N N . LEU A 1 183 ? -15.794 15.600 -3.110 1.00 92.88 183 LEU A N 1
ATOM 1359 C CA . LEU A 1 183 ? -15.237 15.519 -1.759 1.00 92.88 183 LEU A CA 1
ATOM 1360 C C . LEU A 1 183 ? -16.149 14.685 -0.849 1.00 92.88 183 LEU A C 1
ATOM 1362 O O . LEU A 1 183 ? -16.754 15.202 0.084 1.00 92.88 183 LEU A O 1
ATOM 1366 N N . VAL A 1 184 ? -16.237 13.385 -1.127 1.00 95.25 184 VAL A N 1
ATOM 1367 C CA . VAL A 1 184 ? -17.007 12.435 -0.311 1.00 95.25 184 VAL A CA 1
ATOM 1368 C C . VAL A 1 184 ? -16.095 11.745 0.702 1.00 95.25 184 VAL A C 1
ATOM 1370 O O . VAL A 1 184 ? -14.959 11.364 0.388 1.00 95.25 184 VAL A O 1
ATOM 1373 N N . ARG A 1 185 ? -16.583 11.592 1.938 1.00 93.38 185 ARG A N 1
ATOM 1374 C CA . ARG A 1 185 ? -15.911 10.813 2.983 1.00 93.38 185 ARG A CA 1
ATOM 1375 C C . ARG A 1 185 ? -16.302 9.348 2.830 1.00 93.38 185 ARG A C 1
ATOM 1377 O O . ARG A 1 185 ? -17.359 8.952 3.287 1.00 93.38 185 ARG A O 1
ATOM 1384 N N . LEU A 1 186 ? -15.428 8.564 2.207 1.00 94.50 186 LEU A N 1
ATOM 1385 C CA . LEU A 1 186 ? -15.599 7.117 2.104 1.00 94.50 186 LEU A CA 1
ATOM 1386 C C . LEU A 1 186 ? -14.843 6.397 3.219 1.00 94.50 186 LEU A C 1
ATOM 1388 O O . LEU A 1 186 ? -13.717 6.771 3.565 1.00 94.50 186 LEU A O 1
ATOM 1392 N N . THR A 1 187 ? -15.411 5.299 3.707 1.00 94.88 187 THR A N 1
ATOM 1393 C CA . THR A 1 187 ? -14.658 4.297 4.465 1.00 94.88 187 THR A CA 1
ATOM 1394 C C . THR A 1 187 ? -13.583 3.652 3.580 1.00 94.88 187 THR A C 1
ATOM 1396 O O . THR A 1 187 ? -13.613 3.736 2.349 1.00 94.88 187 THR A O 1
ATOM 1399 N N . HIS A 1 188 ? -12.612 2.959 4.182 1.00 94.88 188 HIS A N 1
ATOM 1400 C CA . HIS A 1 188 ? -11.584 2.253 3.406 1.00 94.88 188 HIS A CA 1
ATOM 1401 C C . HIS A 1 188 ? -12.171 1.192 2.460 1.00 94.88 188 HIS A C 1
ATOM 1403 O O . HIS A 1 188 ? -11.612 0.949 1.390 1.00 94.88 188 HIS A O 1
ATOM 1409 N N . GLU A 1 189 ? -13.277 0.562 2.848 1.00 92.88 189 GLU A N 1
ATOM 1410 C CA . GLU A 1 189 ? -13.960 -0.469 2.065 1.00 92.88 189 GLU A CA 1
ATOM 1411 C C . GLU A 1 189 ? -14.717 0.144 0.891 1.00 92.88 189 GLU A C 1
ATOM 1413 O O . GLU A 1 189 ? -14.503 -0.271 -0.251 1.00 92.88 189 GLU A O 1
ATOM 1418 N N . GLN A 1 190 ? -15.490 1.205 1.139 1.00 94.31 190 GLN A N 1
ATOM 1419 C CA . GLN A 1 190 ? -16.141 1.983 0.084 1.00 94.31 190 GLN A CA 1
ATOM 1420 C C . GLN A 1 190 ? -15.110 2.570 -0.891 1.00 94.31 190 GLN A C 1
ATOM 1422 O O . GLN A 1 190 ? -15.305 2.529 -2.104 1.00 94.31 190 GLN A O 1
ATOM 1427 N N . GLN A 1 191 ? -13.958 3.041 -0.399 1.00 96.19 191 GLN A N 1
ATOM 1428 C CA . GLN A 1 191 ? -12.885 3.541 -1.258 1.00 96.19 191 GLN A CA 1
ATOM 1429 C C . GLN A 1 191 ? -12.291 2.434 -2.146 1.00 96.19 191 GLN A C 1
ATOM 1431 O O . GLN A 1 191 ? -12.023 2.672 -3.325 1.00 96.19 191 GLN A O 1
ATOM 1436 N N . LEU A 1 192 ? -12.105 1.212 -1.628 1.00 95.56 192 LEU A N 1
ATOM 1437 C CA . LEU A 1 192 ? -11.684 0.060 -2.438 1.00 95.56 192 LEU A CA 1
ATOM 1438 C C . LEU A 1 192 ? -12.749 -0.331 -3.473 1.00 95.56 192 LEU A C 1
ATOM 1440 O O . LEU A 1 192 ? -12.391 -0.639 -4.613 1.00 95.56 192 LEU A O 1
ATOM 1444 N N . ALA A 1 193 ? -14.033 -0.279 -3.108 1.00 93.88 193 ALA A N 1
ATOM 1445 C CA . ALA A 1 193 ? -15.147 -0.524 -4.020 1.00 93.88 193 ALA A CA 1
ATOM 1446 C C . ALA A 1 193 ? -15.203 0.527 -5.142 1.00 93.88 193 ALA A C 1
ATOM 1448 O O . ALA A 1 193 ? -15.321 0.160 -6.314 1.00 93.88 193 ALA A O 1
ATOM 1449 N N . ALA A 1 194 ? -15.013 1.807 -4.808 1.00 95.62 194 ALA A N 1
ATOM 1450 C CA . ALA A 1 194 ? -14.948 2.896 -5.775 1.00 95.62 194 ALA A CA 1
ATOM 1451 C C . ALA A 1 194 ? -13.777 2.725 -6.747 1.00 95.62 194 ALA A C 1
ATOM 1453 O O . ALA A 1 194 ? -13.952 2.832 -7.959 1.00 95.62 194 ALA A O 1
ATOM 1454 N N . ILE A 1 195 ? -12.589 2.377 -6.242 1.00 95.62 195 ILE A N 1
ATOM 1455 C CA . ILE A 1 195 ? -11.422 2.100 -7.090 1.00 95.62 195 ILE A CA 1
ATOM 1456 C C . ILE A 1 195 ? -11.697 0.910 -8.019 1.00 95.62 195 ILE A C 1
ATOM 1458 O O . ILE A 1 195 ? -11.395 0.985 -9.210 1.00 95.62 195 ILE A O 1
ATOM 1462 N N . ALA A 1 196 ? -12.284 -0.177 -7.509 1.00 93.75 196 ALA A N 1
ATOM 1463 C CA . ALA A 1 196 ? -12.628 -1.339 -8.325 1.00 93.75 196 ALA A CA 1
ATOM 1464 C C . ALA A 1 196 ? -13.630 -0.985 -9.435 1.00 93.75 196 ALA A C 1
ATOM 1466 O O . ALA A 1 196 ? -13.445 -1.410 -10.574 1.00 93.75 196 ALA A O 1
ATOM 1467 N N . GLU A 1 197 ? -14.648 -0.180 -9.129 1.00 95.19 197 GLU A N 1
ATOM 1468 C CA . GLU A 1 197 ? -15.615 0.323 -10.108 1.00 95.19 197 GLU A CA 1
ATOM 1469 C C . GLU A 1 197 ? -14.957 1.239 -11.153 1.00 95.19 197 GLU A C 1
ATOM 1471 O O . GLU A 1 197 ? -15.167 1.054 -12.351 1.00 95.19 197 GLU A O 1
ATOM 1476 N N . GLY A 1 198 ? -14.068 2.149 -10.744 1.00 94.69 198 GLY A N 1
ATOM 1477 C CA . GLY A 1 198 ? -13.295 2.985 -11.670 1.00 94.69 198 GLY A CA 1
ATOM 1478 C C . GLY A 1 198 ? -12.467 2.152 -12.654 1.00 94.69 198 GLY A C 1
ATOM 1479 O O . GLY A 1 198 ? -12.462 2.411 -13.860 1.00 94.69 198 GLY A O 1
ATOM 1480 N N . LEU A 1 199 ? -11.835 1.078 -12.175 1.00 92.69 199 LEU A N 1
ATOM 1481 C CA . LEU A 1 199 ? -11.109 0.150 -13.041 1.00 92.69 199 LEU A CA 1
ATOM 1482 C C . LEU A 1 199 ? -12.034 -0.619 -14.002 1.00 92.69 199 LEU A C 1
ATOM 1484 O O . LEU A 1 199 ? -11.650 -0.846 -15.152 1.00 92.69 199 LEU A O 1
ATOM 1488 N N . ARG A 1 200 ? -13.254 -0.999 -13.586 1.00 91.50 200 ARG A N 1
ATOM 1489 C CA . ARG A 1 200 ? -14.264 -1.594 -14.493 1.00 91.50 200 ARG A CA 1
ATOM 1490 C C . ARG A 1 200 ? -14.654 -0.621 -15.606 1.00 91.50 200 ARG A C 1
ATOM 1492 O O . ARG A 1 200 ? -14.818 -1.040 -16.750 1.00 91.50 200 ARG A O 1
ATOM 1499 N N . ARG A 1 201 ? -14.686 0.682 -15.304 1.00 94.69 201 ARG A N 1
ATOM 1500 C CA . ARG A 1 201 ? -14.867 1.783 -16.271 1.00 94.69 201 ARG A CA 1
ATOM 1501 C C . ARG A 1 201 ? -13.616 2.090 -17.102 1.00 94.69 201 ARG A C 1
ATOM 1503 O O . ARG A 1 201 ? -13.598 3.072 -17.836 1.00 94.69 201 ARG A O 1
ATOM 1510 N N . LYS A 1 202 ? -12.581 1.243 -17.025 1.00 92.50 202 LYS A N 1
ATOM 1511 C CA . LYS A 1 202 ? -11.290 1.386 -17.719 1.00 92.50 202 LYS A CA 1
ATOM 1512 C C . LYS A 1 202 ? -10.492 2.632 -17.314 1.00 92.50 202 LYS A C 1
ATOM 1514 O O . LYS A 1 202 ? -9.597 3.029 -18.054 1.00 92.50 202 LYS A O 1
ATOM 1519 N N . MET A 1 203 ? -10.766 3.225 -16.152 1.00 93.81 203 MET A N 1
ATOM 1520 C CA . MET A 1 203 ? -9.896 4.260 -15.593 1.00 93.81 203 MET A CA 1
ATOM 1521 C C . MET A 1 203 ? -8.602 3.616 -15.099 1.00 93.81 203 MET A C 1
ATOM 1523 O O . MET A 1 203 ? -8.618 2.525 -14.530 1.00 93.81 203 MET A O 1
ATOM 1527 N N . THR A 1 204 ? -7.468 4.281 -15.288 1.00 93.12 204 THR A N 1
ATOM 1528 C CA . THR A 1 204 ? -6.222 3.889 -14.621 1.00 93.12 204 THR A CA 1
ATOM 1529 C C . THR A 1 204 ? -6.171 4.477 -13.207 1.00 93.12 204 THR A C 1
ATOM 1531 O O . THR A 1 204 ? -6.894 5.419 -12.887 1.00 93.12 204 THR A O 1
ATOM 1534 N N . TYR A 1 205 ? -5.281 3.978 -12.338 1.00 94.12 205 TYR A N 1
ATOM 1535 C CA . TYR A 1 205 ? -5.050 4.624 -11.032 1.00 94.12 205 TYR A CA 1
ATOM 1536 C C . TYR A 1 205 ? -4.624 6.087 -11.174 1.00 94.12 205 TYR A C 1
ATOM 1538 O O . TYR A 1 205 ? -4.998 6.906 -10.344 1.00 94.12 205 TYR A O 1
ATOM 1546 N N . LEU A 1 206 ? -3.886 6.418 -12.238 1.00 93.19 206 LEU A N 1
ATOM 1547 C CA . LEU A 1 206 ? -3.489 7.792 -12.520 1.00 93.19 206 LEU A CA 1
ATOM 1548 C C . LEU A 1 206 ? -4.692 8.663 -12.897 1.00 93.19 206 LEU A C 1
ATOM 1550 O O . LEU A 1 206 ? -4.728 9.827 -12.515 1.00 93.19 206 LEU A O 1
ATOM 1554 N N . ASP A 1 207 ? -5.670 8.118 -13.621 1.00 95.38 207 ASP A N 1
ATOM 1555 C CA . ASP A 1 207 ? -6.894 8.853 -13.953 1.00 95.38 207 ASP A CA 1
ATOM 1556 C C . ASP A 1 207 ? -7.733 9.103 -12.701 1.00 95.38 207 ASP A C 1
ATOM 1558 O O . ASP A 1 207 ? -8.212 10.215 -12.511 1.00 95.38 207 ASP A O 1
ATOM 1562 N N . ILE A 1 208 ? -7.834 8.113 -11.808 1.00 96.25 208 ILE A N 1
ATOM 1563 C CA . ILE A 1 208 ? -8.498 8.280 -10.506 1.00 96.25 208 ILE A CA 1
ATOM 1564 C C . ILE A 1 208 ? -7.784 9.360 -9.677 1.00 96.25 208 ILE A C 1
ATOM 1566 O O . ILE A 1 208 ? -8.442 10.268 -9.174 1.00 96.25 208 ILE A O 1
ATOM 1570 N N . ASP A 1 209 ? -6.449 9.318 -9.580 1.00 96.00 209 ASP A N 1
ATOM 1571 C CA . ASP A 1 209 ? -5.668 10.346 -8.875 1.00 96.00 209 ASP A CA 1
ATOM 1572 C C . ASP A 1 209 ? -5.909 11.743 -9.478 1.00 96.00 209 ASP A C 1
ATOM 1574 O O . ASP A 1 209 ? -6.143 12.700 -8.741 1.00 96.00 209 ASP A O 1
ATOM 1578 N N . ARG A 1 210 ? -5.908 11.862 -10.815 1.00 96.81 210 ARG A N 1
ATOM 1579 C CA . ARG A 1 210 ? -6.145 13.127 -11.533 1.00 96.81 210 ARG A CA 1
ATOM 1580 C C . ARG A 1 210 ? -7.538 13.685 -11.290 1.00 96.81 210 ARG A C 1
ATOM 1582 O O . ARG A 1 210 ? -7.654 14.865 -10.979 1.00 96.81 210 ARG A O 1
ATOM 1589 N N . VAL A 1 211 ? -8.573 12.855 -11.419 1.00 97.25 211 VAL A N 1
ATOM 1590 C CA . VAL A 1 211 ? -9.965 13.274 -11.197 1.00 97.25 211 VAL A CA 1
ATOM 1591 C C . VAL A 1 211 ? -10.162 13.759 -9.761 1.00 97.25 211 VAL A C 1
ATOM 1593 O O . VAL A 1 211 ? -10.890 14.716 -9.526 1.00 97.25 211 VAL A O 1
ATOM 1596 N N . ARG A 1 212 ? -9.444 13.169 -8.801 1.00 96.00 212 ARG A N 1
ATOM 1597 C CA . ARG A 1 212 ? -9.488 13.579 -7.394 1.00 96.00 212 ARG A CA 1
ATOM 1598 C C . ARG A 1 212 ? -8.530 14.710 -7.015 1.00 96.00 212 ARG A C 1
ATOM 1600 O O . ARG A 1 212 ? -8.451 15.047 -5.836 1.00 96.00 212 ARG A O 1
ATOM 1607 N N . GLY A 1 213 ? -7.764 15.257 -7.961 1.00 95.94 213 GLY A N 1
ATOM 1608 C CA . GLY A 1 213 ? -6.739 16.265 -7.669 1.00 95.94 213 GLY A CA 1
ATOM 1609 C C . GLY A 1 213 ? -5.644 15.770 -6.714 1.00 95.94 213 GLY A C 1
ATOM 1610 O O . GLY A 1 213 ? -5.020 16.566 -6.016 1.00 95.94 213 GLY A O 1
ATOM 1611 N N . GLN A 1 214 ? -5.422 14.456 -6.642 1.00 95.81 214 GLN A N 1
ATOM 1612 C CA . GLN A 1 214 ? -4.408 13.849 -5.787 1.00 95.81 214 GLN A CA 1
ATOM 1613 C C . GLN A 1 214 ? -3.054 13.790 -6.490 1.00 95.81 214 GLN A C 1
ATOM 1615 O O . GLN A 1 214 ? -2.950 13.788 -7.719 1.00 95.81 214 GLN A O 1
ATOM 1620 N N . SER A 1 215 ? -1.984 13.695 -5.694 1.00 95.50 215 SER A N 1
ATOM 1621 C CA . SER A 1 215 ? -0.653 13.465 -6.250 1.00 95.50 215 SER A CA 1
ATOM 1622 C C . SER A 1 215 ? -0.614 12.133 -7.020 1.00 95.50 215 SER A C 1
ATOM 1624 O O . SER A 1 215 ? -1.266 11.169 -6.598 1.00 95.50 215 SER A O 1
ATOM 1626 N N . PRO A 1 216 ? 0.139 12.033 -8.129 1.00 92.19 216 PRO A N 1
ATOM 1627 C CA . PRO A 1 216 ? 0.259 10.777 -8.859 1.00 92.19 216 PRO A CA 1
ATOM 1628 C C . PRO A 1 216 ? 0.713 9.640 -7.938 1.00 92.19 216 PRO A C 1
ATOM 1630 O O . PRO A 1 216 ? 1.612 9.840 -7.123 1.00 92.19 216 PRO A O 1
ATOM 1633 N N . ASN A 1 217 ? 0.152 8.440 -8.126 1.00 89.19 217 ASN A N 1
ATOM 1634 C CA . ASN A 1 217 ? 0.465 7.208 -7.386 1.00 89.19 217 ASN A CA 1
ATOM 1635 C C . ASN A 1 217 ? -0.192 7.095 -5.992 1.00 89.19 217 ASN A C 1
ATOM 1637 O O . ASN A 1 217 ? 0.050 6.107 -5.292 1.00 89.19 217 ASN A O 1
ATOM 1641 N N . THR A 1 218 ? -1.047 8.042 -5.592 1.00 94.69 218 THR A N 1
ATOM 1642 C CA . THR A 1 218 ? -1.738 8.014 -4.286 1.00 94.69 218 THR A CA 1
ATOM 1643 C C . THR A 1 218 ? -2.667 6.801 -4.182 1.00 94.69 218 THR A C 1
ATOM 1645 O O . THR A 1 218 ? -2.565 6.013 -3.235 1.00 94.69 218 THR A O 1
ATOM 1648 N N . THR A 1 219 ? -3.502 6.572 -5.198 1.00 95.00 219 THR A N 1
ATOM 1649 C CA . THR A 1 219 ? -4.428 5.430 -5.272 1.00 95.00 219 THR A CA 1
ATOM 1650 C C . THR A 1 219 ? -3.682 4.093 -5.254 1.00 95.00 219 THR A C 1
ATOM 1652 O O . THR A 1 219 ? -4.055 3.165 -4.534 1.00 95.00 219 THR A O 1
ATOM 1655 N N . ALA A 1 220 ? -2.568 3.985 -5.982 1.00 90.06 220 ALA A N 1
ATOM 1656 C CA . ALA A 1 220 ? -1.768 2.760 -6.028 1.00 90.06 220 ALA A CA 1
ATOM 1657 C C . ALA A 1 220 ? -1.126 2.422 -4.668 1.00 90.06 220 ALA A C 1
ATOM 1659 O O . ALA A 1 220 ? -1.107 1.259 -4.241 1.00 90.06 220 ALA A O 1
ATOM 1660 N N . GLN A 1 221 ? -0.611 3.440 -3.970 1.00 89.81 221 GLN A N 1
ATOM 1661 C CA . GLN A 1 221 ? -0.069 3.290 -2.620 1.00 89.81 221 GLN A CA 1
ATOM 1662 C C . GLN A 1 221 ? -1.159 2.905 -1.622 1.00 89.81 221 GLN A C 1
ATOM 1664 O O . GLN A 1 221 ? -0.932 2.031 -0.783 1.00 89.81 221 GLN A O 1
ATOM 1669 N N . PHE A 1 222 ? -2.344 3.509 -1.726 1.00 95.38 222 PHE A N 1
ATOM 1670 C CA . PHE A 1 222 ? -3.504 3.146 -0.919 1.00 95.38 222 PHE A CA 1
ATOM 1671 C C . PHE A 1 222 ? -3.862 1.661 -1.081 1.00 95.38 222 PHE A C 1
ATOM 1673 O O . PHE A 1 222 ? -3.820 0.921 -0.097 1.00 95.38 222 PHE A O 1
ATOM 1680 N N . VAL A 1 223 ? -4.081 1.187 -2.314 1.00 94.12 223 VAL A N 1
ATOM 1681 C CA . VAL A 1 223 ? -4.394 -0.228 -2.598 1.00 94.12 223 VAL A CA 1
ATOM 1682 C C . VAL A 1 223 ? -3.302 -1.164 -2.066 1.00 94.12 223 VAL A C 1
ATOM 1684 O O . VAL A 1 223 ? -3.600 -2.196 -1.462 1.00 94.12 223 VAL A O 1
ATOM 1687 N N . SER A 1 224 ? -2.026 -0.798 -2.225 1.00 87.31 224 SER A N 1
ATOM 1688 C CA . SER A 1 224 ? -0.901 -1.591 -1.707 1.00 87.31 224 SER A CA 1
ATOM 1689 C C . SER A 1 224 ? -0.882 -1.671 -0.178 1.00 87.31 224 SER A C 1
ATOM 1691 O O . SER A 1 224 ? -0.607 -2.738 0.377 1.00 87.31 224 SER A O 1
ATOM 1693 N N . ARG A 1 225 ? -1.171 -0.561 0.516 1.00 92.56 225 ARG A N 1
ATOM 1694 C CA . ARG A 1 225 ? -1.287 -0.532 1.983 1.00 92.56 225 ARG A CA 1
ATOM 1695 C C . ARG A 1 225 ? -2.450 -1.400 2.451 1.00 92.56 225 ARG A C 1
ATOM 1697 O O . ARG A 1 225 ? -2.251 -2.227 3.339 1.00 92.56 225 ARG A O 1
ATOM 1704 N N . MET A 1 226 ? -3.610 -1.287 1.805 1.00 95.25 226 MET A N 1
ATOM 1705 C CA . MET A 1 226 ? -4.786 -2.087 2.145 1.00 95.25 226 MET A CA 1
ATOM 1706 C C . MET A 1 226 ? -4.548 -3.581 1.926 1.00 95.25 226 MET A C 1
ATOM 1708 O O . MET A 1 226 ? -4.848 -4.376 2.809 1.00 95.25 226 MET A O 1
ATOM 1712 N N . ARG A 1 227 ? -3.896 -3.977 0.827 1.00 90.88 227 ARG A N 1
ATOM 1713 C CA . ARG A 1 227 ? -3.534 -5.384 0.592 1.00 90.88 227 ARG A CA 1
ATOM 1714 C C . ARG A 1 227 ? -2.659 -5.949 1.712 1.00 90.88 227 ARG A C 1
ATOM 1716 O O . ARG A 1 227 ? -2.921 -7.045 2.197 1.00 90.88 227 ARG A O 1
ATOM 1723 N N . LYS A 1 228 ? -1.645 -5.200 2.161 1.00 84.81 228 LYS A N 1
ATOM 1724 C CA . LYS A 1 228 ? -0.797 -5.607 3.296 1.00 84.81 228 LYS A CA 1
ATOM 1725 C C . LYS A 1 228 ? -1.590 -5.709 4.600 1.00 84.81 228 LYS A C 1
ATOM 1727 O O . LYS A 1 228 ? -1.357 -6.642 5.363 1.00 84.81 228 LYS A O 1
ATOM 1732 N N . LYS A 1 229 ? -2.502 -4.762 4.849 1.00 91.44 229 LYS A N 1
ATOM 1733 C CA . LYS A 1 229 ? -3.373 -4.758 6.033 1.00 91.44 229 LYS A CA 1
ATOM 1734 C C . LYS A 1 229 ? -4.244 -6.018 6.076 1.00 91.44 229 LYS A C 1
ATOM 1736 O O . LYS A 1 229 ? -4.196 -6.732 7.069 1.00 91.44 229 LYS A O 1
ATOM 1741 N N . TYR A 1 230 ? -4.925 -6.338 4.977 1.00 92.69 230 TYR A N 1
ATOM 1742 C CA . TYR A 1 230 ? -5.775 -7.529 4.865 1.00 92.69 230 TYR A CA 1
ATOM 1743 C C . TYR A 1 230 ? -4.988 -8.826 5.085 1.00 92.69 230 TYR A C 1
ATOM 1745 O O . TYR A 1 230 ? -5.393 -9.655 5.891 1.00 92.69 230 TYR A O 1
ATOM 1753 N N . VAL A 1 231 ? -3.812 -8.963 4.457 1.00 86.50 231 VAL A N 1
ATOM 1754 C CA . VAL A 1 231 ? -2.931 -10.128 4.665 1.00 86.50 231 VAL A CA 1
ATOM 1755 C C . VAL A 1 231 ? -2.523 -10.270 6.133 1.00 86.50 231 VAL A C 1
ATOM 1757 O O . VAL A 1 231 ? -2.550 -11.374 6.665 1.00 86.50 231 VAL A O 1
ATOM 1760 N N . ARG A 1 232 ? -2.171 -9.167 6.806 1.00 89.56 232 ARG A N 1
ATOM 1761 C CA . ARG A 1 232 ? -1.803 -9.186 8.231 1.00 89.56 232 ARG A CA 1
ATOM 1762 C C . ARG A 1 232 ? -2.967 -9.621 9.124 1.00 89.56 232 ARG A C 1
ATOM 1764 O O . ARG A 1 232 ? -2.733 -10.285 10.124 1.00 89.56 232 ARG A O 1
ATOM 1771 N N . GLN A 1 233 ? -4.188 -9.244 8.760 1.00 91.69 233 GLN A N 1
ATOM 1772 C CA . GLN A 1 233 ? -5.409 -9.593 9.487 1.00 91.69 233 GLN A CA 1
ATOM 1773 C C . GLN A 1 233 ? -5.957 -10.983 9.115 1.00 91.69 233 GLN A C 1
ATOM 1775 O O . GLN A 1 233 ? -6.956 -11.406 9.681 1.00 91.69 233 GLN A O 1
ATOM 1780 N N . GLY A 1 234 ? -5.343 -11.694 8.160 1.00 90.88 234 GLY A N 1
ATOM 1781 C CA . GLY A 1 234 ? -5.874 -12.964 7.654 1.00 90.88 234 GLY A CA 1
ATOM 1782 C C . GLY A 1 234 ? -7.180 -12.818 6.861 1.00 90.88 234 GLY A C 1
ATOM 1783 O O . GLY A 1 234 ? -7.886 -13.802 6.662 1.00 90.88 234 GLY A O 1
ATOM 1784 N N . LEU A 1 235 ? -7.507 -11.604 6.406 1.00 91.00 235 LEU A N 1
ATOM 1785 C CA . LEU A 1 235 ? -8.709 -11.309 5.629 1.00 91.00 235 LEU A CA 1
ATOM 1786 C C . LEU A 1 235 ? -8.450 -11.469 4.127 1.00 91.00 235 LEU A C 1
ATOM 1788 O O . LEU A 1 235 ? -7.353 -11.209 3.620 1.00 91.00 235 LEU A O 1
ATOM 1792 N N . VAL A 1 236 ? -9.493 -11.845 3.388 1.00 90.56 236 VAL A N 1
ATOM 1793 C CA . VAL A 1 236 ? -9.446 -11.931 1.924 1.00 90.56 236 VAL A CA 1
ATOM 1794 C C . VAL A 1 236 ? -9.568 -10.527 1.337 1.00 90.56 236 VAL A C 1
ATOM 1796 O O . VAL A 1 236 ? -10.564 -9.842 1.542 1.00 90.56 236 VAL A O 1
ATOM 1799 N N . PHE A 1 237 ? -8.541 -10.084 0.608 1.00 90.88 237 PHE A N 1
ATOM 1800 C CA . PHE A 1 237 ? -8.552 -8.773 -0.042 1.00 90.88 237 PHE A CA 1
ATOM 1801 C C . PHE A 1 237 ? -9.627 -8.729 -1.144 1.00 90.88 237 PHE A C 1
ATOM 1803 O O . PHE A 1 237 ? -9.634 -9.633 -1.989 1.00 90.88 237 PHE A O 1
ATOM 1810 N N . PRO A 1 238 ? -10.498 -7.699 -1.184 1.00 89.69 238 PRO A N 1
ATOM 1811 C CA . PRO A 1 238 ? -11.532 -7.591 -2.206 1.00 89.69 238 PRO A CA 1
ATOM 1812 C C . PRO A 1 238 ? -10.912 -7.574 -3.604 1.00 89.69 238 PRO A C 1
ATOM 1814 O O . PRO A 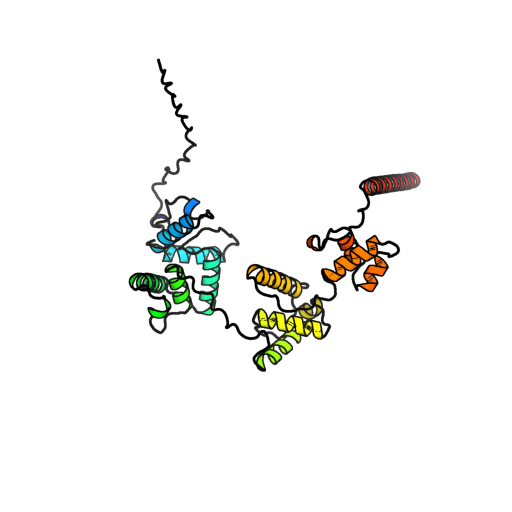1 238 ? -9.797 -7.081 -3.809 1.00 89.69 238 PRO A O 1
ATOM 1817 N N . VAL A 1 239 ? -11.625 -8.136 -4.583 1.00 84.50 239 VAL A N 1
ATOM 1818 C CA . VAL A 1 239 ? -11.128 -8.285 -5.957 1.00 84.50 239 VAL A CA 1
ATOM 1819 C C . VAL A 1 239 ? -11.079 -6.918 -6.641 1.00 84.50 239 VAL A C 1
ATOM 1821 O O . VAL A 1 239 ? -11.986 -6.516 -7.364 1.00 84.50 239 VAL A O 1
ATOM 1824 N N . VAL A 1 240 ? -9.989 -6.193 -6.411 1.00 86.44 240 VAL A N 1
ATOM 1825 C CA . VAL A 1 240 ? -9.617 -5.014 -7.188 1.00 86.44 240 VAL A CA 1
ATOM 1826 C C . VAL A 1 240 ? -8.767 -5.513 -8.354 1.00 86.44 240 VAL A C 1
ATOM 1828 O O . VAL A 1 240 ? -7.702 -6.100 -8.104 1.00 86.44 240 VAL A O 1
ATOM 1831 N N . PRO A 1 241 ? -9.208 -5.337 -9.616 1.00 79.25 241 PRO A N 1
ATOM 1832 C CA . PRO A 1 241 ? -8.375 -5.701 -10.749 1.00 79.25 241 PRO A CA 1
ATOM 1833 C C . PRO A 1 241 ? -7.022 -4.982 -10.639 1.00 79.25 241 PRO A C 1
ATOM 1835 O O . PRO A 1 241 ? -6.944 -3.874 -10.109 1.00 79.25 241 PRO A O 1
ATOM 1838 N N . PRO A 1 242 ? -5.911 -5.593 -11.069 1.00 75.56 242 PRO A N 1
ATOM 1839 C CA . PRO A 1 242 ? -4.656 -4.858 -11.133 1.00 75.56 242 PRO A CA 1
ATOM 1840 C C . PRO A 1 242 ? -4.848 -3.649 -12.056 1.00 75.56 242 PRO A C 1
ATOM 1842 O O . PRO A 1 242 ? -5.482 -3.768 -13.108 1.00 75.56 242 PRO A O 1
ATOM 1845 N N . SER A 1 243 ? -4.306 -2.487 -11.682 1.00 71.62 243 SER A N 1
ATOM 1846 C CA . SER A 1 243 ? -4.272 -1.372 -12.624 1.00 71.62 243 SER A CA 1
ATOM 1847 C C . SER A 1 243 ? -3.510 -1.794 -13.872 1.00 71.62 243 SER A C 1
ATOM 1849 O O . SER A 1 243 ? -2.541 -2.559 -13.799 1.00 71.62 243 SER A O 1
ATOM 1851 N N . GLN A 1 244 ? -3.957 -1.296 -15.023 1.00 66.31 244 GLN A N 1
ATOM 1852 C CA . GLN A 1 244 ? -3.250 -1.484 -16.283 1.00 66.31 244 GLN A CA 1
ATOM 1853 C C . GLN A 1 244 ? -1.776 -1.084 -16.085 1.00 66.31 244 GLN A C 1
ATOM 1855 O O . GLN A 1 244 ? -1.473 0.075 -15.811 1.00 66.31 244 GLN A O 1
ATOM 1860 N N . GLY A 1 245 ? -0.875 -2.071 -16.118 1.00 66.62 245 GLY A N 1
ATOM 1861 C CA . GLY A 1 245 ? 0.562 -1.897 -15.869 1.00 66.62 245 GLY A CA 1
ATOM 1862 C C . GLY A 1 245 ? 1.167 -2.799 -14.783 1.00 66.62 245 GLY A C 1
ATOM 1863 O O . GLY A 1 245 ? 2.379 -3.021 -14.800 1.00 66.62 245 GLY A O 1
ATOM 1864 N N . LEU A 1 246 ? 0.365 -3.366 -13.873 1.00 78.19 246 LEU A N 1
ATOM 1865 C CA . LEU A 1 246 ? 0.830 -4.380 -12.917 1.00 78.19 246 LEU A CA 1
ATOM 1866 C C . LEU A 1 246 ? 0.555 -5.783 -13.464 1.00 78.19 246 LEU A C 1
ATOM 1868 O O . LEU A 1 246 ? -0.587 -6.162 -13.709 1.00 78.19 246 LEU A O 1
ATOM 1872 N N . LEU A 1 247 ? 1.621 -6.560 -13.654 1.00 90.81 247 LEU A N 1
ATOM 1873 C CA . LEU A 1 247 ? 1.519 -7.942 -14.108 1.00 90.81 247 LEU A CA 1
ATOM 1874 C C . LEU A 1 247 ? 1.069 -8.816 -12.939 1.00 90.81 247 LEU A C 1
ATOM 1876 O O . LEU A 1 247 ? 1.668 -8.782 -11.865 1.00 90.81 247 LEU A O 1
ATOM 1880 N N . THR A 1 248 ? 0.031 -9.616 -13.154 1.00 90.75 248 THR A N 1
ATOM 1881 C CA . THR A 1 248 ? -0.370 -10.655 -12.197 1.00 90.75 248 THR A CA 1
ATOM 1882 C C . THR A 1 248 ? 0.724 -11.713 -12.062 1.00 90.75 248 THR A C 1
ATOM 1884 O O . THR A 1 248 ? 1.490 -11.942 -12.999 1.00 90.75 248 THR A O 1
ATOM 1887 N N . ASP A 1 249 ? 0.763 -12.422 -10.933 1.00 91.19 249 ASP A N 1
ATOM 1888 C CA . ASP A 1 249 ? 1.729 -13.507 -10.717 1.00 91.19 249 ASP A CA 1
ATOM 1889 C C . ASP A 1 249 ? 1.630 -14.583 -11.819 1.00 91.19 249 ASP A C 1
ATOM 1891 O O . ASP A 1 249 ? 2.642 -15.048 -12.346 1.00 91.19 249 ASP A O 1
ATOM 1895 N N . ALA A 1 250 ? 0.413 -14.897 -12.274 1.00 92.06 250 ALA A N 1
ATOM 1896 C CA . ALA A 1 250 ? 0.193 -15.798 -13.404 1.00 92.06 250 ALA A CA 1
ATOM 1897 C C . ALA A 1 250 ? 0.799 -15.260 -14.716 1.00 92.06 250 ALA A C 1
ATOM 1899 O O . ALA A 1 250 ? 1.476 -15.997 -15.435 1.00 92.06 250 ALA A O 1
ATOM 1900 N N . GLN A 1 251 ? 0.610 -13.972 -15.026 1.00 94.50 251 GLN A N 1
ATOM 1901 C CA . GLN A 1 251 ? 1.214 -13.341 -16.207 1.00 94.50 251 GLN A CA 1
ATOM 1902 C C . GLN A 1 251 ? 2.741 -13.292 -16.109 1.00 94.50 251 GLN A C 1
ATOM 1904 O O . GLN A 1 251 ? 3.424 -13.578 -17.089 1.00 94.50 251 GLN A O 1
ATOM 1909 N N . VAL A 1 252 ? 3.290 -12.983 -14.933 1.00 96.75 252 VAL A N 1
ATOM 1910 C CA . VAL A 1 252 ? 4.737 -12.996 -14.672 1.00 96.75 252 VAL A CA 1
ATOM 1911 C C . VAL A 1 252 ? 5.325 -14.375 -14.967 1.00 96.75 252 VAL A C 1
ATOM 1913 O O . VAL A 1 252 ? 6.336 -14.484 -15.667 1.00 96.75 252 VAL A O 1
ATOM 1916 N N . LEU A 1 253 ? 4.672 -15.435 -14.490 1.00 97.12 253 LEU A N 1
ATOM 1917 C CA . LEU A 1 253 ? 5.094 -16.811 -14.722 1.00 97.12 253 LEU A CA 1
ATOM 1918 C C . LEU A 1 253 ? 5.015 -17.180 -16.213 1.00 97.12 253 LEU A C 1
ATOM 1920 O O . LEU A 1 253 ? 5.968 -17.745 -16.754 1.00 97.12 253 LEU A O 1
ATOM 1924 N N . GLN A 1 254 ? 3.950 -16.777 -16.915 1.00 97.12 254 GLN A N 1
ATOM 1925 C CA . GLN A 1 254 ? 3.828 -16.964 -18.367 1.00 97.12 254 GLN A CA 1
ATOM 1926 C C . GLN A 1 254 ? 4.902 -16.204 -19.161 1.00 97.12 254 GLN A C 1
ATOM 1928 O O . GLN A 1 254 ? 5.439 -16.742 -20.132 1.00 97.12 254 GLN A O 1
ATOM 1933 N N . ILE A 1 255 ? 5.241 -14.974 -18.761 1.00 97.50 255 ILE A N 1
ATOM 1934 C CA . ILE A 1 255 ? 6.317 -14.176 -19.369 1.00 97.50 255 ILE A CA 1
ATOM 1935 C C . ILE A 1 255 ? 7.656 -14.904 -19.220 1.00 97.50 255 ILE A C 1
ATOM 1937 O O . ILE A 1 255 ? 8.358 -15.097 -20.215 1.00 97.50 255 ILE A O 1
ATOM 1941 N N . ARG A 1 256 ? 7.984 -15.363 -18.004 1.00 98.00 256 ARG A N 1
A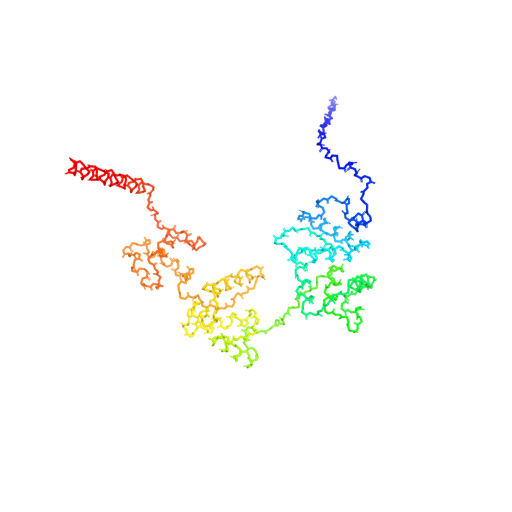TOM 1942 C CA . ARG A 1 256 ? 9.219 -16.112 -17.714 1.00 98.00 256 ARG A CA 1
ATOM 1943 C C . ARG A 1 256 ? 9.304 -17.404 -18.523 1.00 98.00 256 ARG A C 1
ATOM 1945 O O . ARG A 1 256 ? 10.313 -17.651 -19.179 1.00 98.00 256 ARG A O 1
ATOM 1952 N N . GLN A 1 257 ? 8.231 -18.193 -18.546 1.00 97.31 257 GLN A N 1
ATOM 1953 C CA . GLN A 1 257 ? 8.175 -19.442 -19.310 1.00 97.31 257 GLN A CA 1
ATOM 1954 C C . GLN A 1 257 ? 8.318 -19.222 -20.819 1.00 97.31 257 GLN A C 1
ATOM 1956 O O . GLN A 1 257 ? 9.073 -19.945 -21.465 1.00 97.31 257 GLN A O 1
ATOM 1961 N N . ARG A 1 258 ? 7.621 -18.232 -21.395 1.00 97.25 258 ARG A N 1
ATOM 1962 C CA . ARG A 1 258 ? 7.729 -17.914 -22.829 1.00 97.25 258 ARG A CA 1
ATOM 1963 C C . ARG A 1 258 ? 9.137 -17.480 -23.202 1.00 97.25 258 ARG A C 1
ATOM 1965 O O . ARG A 1 258 ? 9.670 -17.968 -24.189 1.00 97.25 258 ARG A O 1
ATOM 1972 N N . TYR A 1 259 ? 9.745 -16.614 -22.397 1.00 97.50 259 TYR A N 1
ATOM 1973 C CA . TYR A 1 259 ? 11.112 -16.176 -22.644 1.00 97.50 259 TYR A CA 1
ATOM 1974 C C . TYR A 1 259 ? 12.119 -17.330 -22.528 1.00 97.50 259 TYR A C 1
ATOM 1976 O O . TYR A 1 259 ? 13.024 -17.440 -23.351 1.00 97.50 259 TYR A O 1
ATOM 1984 N N . ALA A 1 260 ? 11.942 -18.226 -21.550 1.00 96.56 260 ALA A N 1
ATOM 1985 C CA . ALA A 1 260 ? 12.816 -19.383 -21.351 1.00 96.56 260 ALA A CA 1
ATOM 1986 C C . ALA A 1 260 ? 12.778 -20.393 -22.511 1.00 96.56 260 ALA A C 1
ATOM 1988 O O . ALA A 1 260 ? 13.784 -21.048 -22.769 1.00 96.56 260 ALA A O 1
ATOM 1989 N N . ARG A 1 261 ? 11.653 -20.496 -23.233 1.00 96.69 261 ARG A N 1
ATOM 1990 C CA . ARG A 1 261 ? 11.550 -21.305 -24.463 1.00 96.69 261 ARG A CA 1
ATOM 1991 C C . ARG A 1 261 ? 12.343 -20.716 -25.640 1.00 96.69 261 ARG A C 1
ATOM 1993 O O . ARG A 1 261 ? 12.597 -21.433 -26.600 1.00 96.69 261 ARG A O 1
ATOM 2000 N N . GLY A 1 262 ? 12.754 -19.448 -25.561 1.00 94.56 262 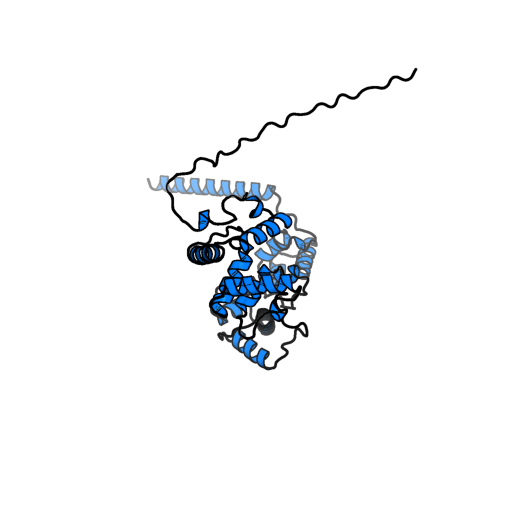GLY A N 1
ATOM 2001 C CA . GLY A 1 262 ? 13.422 -18.732 -26.648 1.00 94.56 262 GLY A CA 1
ATOM 2002 C C . GLY A 1 262 ? 12.456 -18.263 -27.741 1.00 94.56 262 GLY A C 1
ATOM 2003 O O . GLY A 1 262 ? 11.249 -18.481 -27.665 1.00 94.56 262 GLY A O 1
ATOM 2004 N N . GLY A 1 263 ? 12.990 -17.572 -28.751 1.00 93.38 263 GLY A N 1
ATOM 2005 C CA . GLY A 1 263 ? 12.220 -17.136 -29.925 1.00 93.38 263 GLY A CA 1
ATOM 2006 C C . GLY A 1 263 ? 11.235 -15.986 -29.689 1.00 93.38 263 GLY A C 1
ATOM 2007 O O . GLY A 1 263 ? 10.426 -15.716 -30.567 1.00 93.38 263 GLY A O 1
ATOM 2008 N N . VAL A 1 264 ? 11.287 -15.318 -28.530 1.00 96.81 264 VAL A N 1
ATOM 2009 C CA . VAL A 1 264 ? 10.447 -14.148 -28.230 1.00 96.81 264 VAL A CA 1
ATOM 2010 C C . VAL A 1 264 ? 11.316 -13.010 -27.707 1.00 96.81 264 VAL A C 1
ATOM 2012 O O . VAL A 1 264 ? 12.123 -13.204 -26.791 1.00 96.81 264 VAL A O 1
ATOM 2015 N N . THR A 1 265 ? 11.158 -11.814 -28.269 1.00 97.00 265 THR A N 1
ATOM 2016 C CA . THR A 1 265 ? 11.908 -10.629 -27.831 1.00 97.00 265 THR A CA 1
ATOM 2017 C C . THR A 1 265 ? 11.239 -9.948 -26.628 1.00 97.00 265 THR A C 1
ATOM 2019 O O . THR A 1 265 ? 10.060 -10.148 -26.332 1.00 97.00 265 THR A O 1
ATOM 2022 N N . HIS A 1 266 ? 11.987 -9.112 -25.893 1.00 96.88 266 HIS A N 1
ATOM 2023 C CA . HIS A 1 266 ? 11.405 -8.319 -24.792 1.00 96.88 266 HIS A CA 1
ATOM 2024 C C . HIS A 1 266 ? 10.337 -7.336 -25.284 1.00 96.88 266 HIS A C 1
ATOM 2026 O O . HIS A 1 266 ? 9.440 -6.987 -24.522 1.00 96.88 266 HIS A O 1
ATOM 2032 N N . GLU A 1 267 ? 10.456 -6.875 -26.527 1.00 94.56 267 GLU A N 1
ATOM 2033 C CA . GLU A 1 267 ? 9.539 -5.922 -27.150 1.00 94.56 267 GLU A CA 1
ATOM 2034 C C . GLU A 1 267 ? 8.201 -6.579 -27.499 1.00 94.56 267 GLU A C 1
ATOM 2036 O O . GLU A 1 267 ? 7.155 -6.079 -27.093 1.00 94.56 267 GLU A O 1
ATOM 2041 N N . GLU A 1 268 ? 8.234 -7.764 -28.112 1.00 93.38 268 GLU A N 1
ATOM 2042 C CA . GLU A 1 268 ? 7.037 -8.572 -28.385 1.00 93.38 268 GLU A CA 1
ATOM 2043 C C . GLU A 1 268 ? 6.272 -8.925 -27.105 1.00 93.3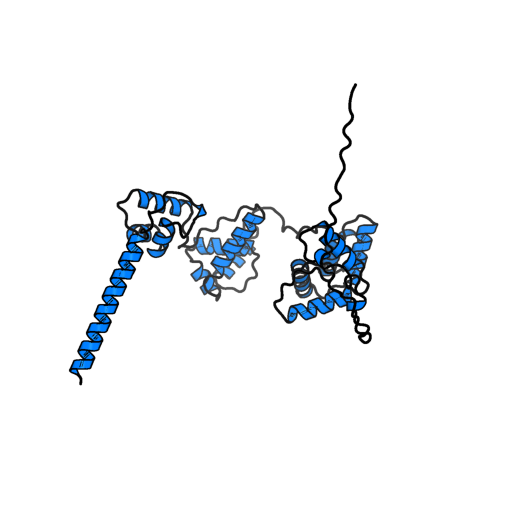8 268 GLU A C 1
ATOM 2045 O O . GLU A 1 268 ? 5.045 -8.821 -27.050 1.00 93.38 268 GLU A O 1
ATOM 2050 N N . LEU A 1 269 ? 6.991 -9.317 -26.046 1.00 96.31 269 LEU A N 1
ATOM 2051 C CA . LEU A 1 269 ? 6.386 -9.562 -24.736 1.00 96.31 269 LEU A CA 1
ATOM 2052 C C . LEU A 1 269 ? 5.789 -8.274 -24.150 1.00 96.31 269 LEU A C 1
ATOM 2054 O O . LEU A 1 269 ? 4.701 -8.314 -23.583 1.00 96.31 269 LEU A O 1
ATOM 2058 N N . GLY A 1 270 ? 6.462 -7.134 -24.308 1.00 90.06 270 GLY A N 1
ATOM 2059 C CA . GLY A 1 270 ? 5.963 -5.842 -23.841 1.00 90.06 270 GLY A CA 1
ATOM 2060 C C . GLY A 1 270 ? 4.630 -5.468 -24.486 1.00 90.06 270 GLY A C 1
ATOM 2061 O O . GLY A 1 270 ? 3.655 -5.211 -23.781 1.00 90.06 270 GLY A O 1
ATOM 2062 N N . LEU A 1 271 ? 4.565 -5.544 -25.818 1.00 82.62 271 LEU A N 1
ATOM 2063 C CA . LEU A 1 271 ? 3.347 -5.287 -26.590 1.00 82.62 271 LEU A CA 1
ATOM 2064 C C . LEU A 1 271 ? 2.215 -6.242 -26.199 1.00 82.62 271 LEU A C 1
ATOM 2066 O O . LEU A 1 271 ? 1.093 -5.806 -25.957 1.00 82.62 271 LEU A O 1
ATOM 2070 N N . ARG A 1 272 ? 2.515 -7.540 -26.066 1.00 88.50 272 ARG A N 1
ATOM 2071 C CA . ARG A 1 272 ? 1.509 -8.562 -25.745 1.00 88.50 272 ARG A CA 1
ATOM 2072 C C . ARG A 1 272 ? 0.860 -8.370 -24.375 1.00 88.50 272 ARG A C 1
ATOM 2074 O O . ARG A 1 272 ? -0.323 -8.658 -24.227 1.00 88.50 272 ARG A O 1
ATOM 2081 N N . TYR A 1 273 ? 1.632 -7.952 -23.375 1.00 88.69 273 TYR A N 1
ATOM 2082 C CA . TYR A 1 273 ? 1.146 -7.793 -22.001 1.00 88.69 273 TYR A CA 1
ATOM 2083 C C . TYR A 1 273 ? 0.859 -6.332 -21.623 1.00 88.69 273 TYR A C 1
ATOM 2085 O O . TYR A 1 273 ? 0.551 -6.063 -20.464 1.00 88.69 273 TYR A O 1
ATOM 2093 N N . GLY A 1 274 ? 0.958 -5.393 -22.570 1.00 80.94 274 GLY A N 1
ATOM 2094 C CA . GLY A 1 274 ? 0.705 -3.973 -22.322 1.00 80.94 274 GLY A CA 1
ATOM 2095 C C . GLY A 1 274 ? 1.678 -3.344 -21.320 1.00 80.94 274 GLY A C 1
ATOM 2096 O O . GLY A 1 274 ? 1.289 -2.475 -20.545 1.00 80.94 274 GLY A O 1
ATOM 2097 N N . VAL A 1 275 ? 2.936 -3.796 -21.294 1.00 91.31 275 VAL A N 1
ATOM 2098 C CA . VAL A 1 275 ? 3.973 -3.257 -20.400 1.00 91.31 275 VAL A CA 1
ATOM 2099 C C . VAL A 1 275 ? 5.216 -2.827 -21.169 1.00 91.31 275 VAL A C 1
ATOM 2101 O O . VAL A 1 275 ? 5.511 -3.303 -22.261 1.00 91.31 275 VAL A O 1
ATOM 2104 N N . THR A 1 276 ? 5.997 -1.922 -20.583 1.00 91.62 276 THR A N 1
ATOM 2105 C CA . THR A 1 276 ? 7.227 -1.451 -21.230 1.00 91.62 276 THR A CA 1
ATOM 2106 C C . THR A 1 276 ? 8.293 -2.551 -21.287 1.00 91.62 276 THR A C 1
ATOM 2108 O O . THR A 1 276 ? 8.401 -3.396 -20.392 1.00 91.62 276 THR A O 1
ATOM 2111 N N . ARG A 1 277 ? 9.172 -2.486 -22.297 1.00 95.94 277 ARG A N 1
ATOM 2112 C CA . ARG A 1 277 ? 10.338 -3.382 -22.441 1.00 95.94 277 ARG A CA 1
ATOM 2113 C C . ARG A 1 277 ? 11.174 -3.476 -21.156 1.00 95.94 277 ARG A C 1
ATOM 2115 O O . ARG A 1 277 ? 11.662 -4.549 -20.806 1.00 95.94 277 ARG A O 1
ATOM 2122 N N . LYS A 1 278 ? 11.331 -2.357 -20.438 1.00 94.94 278 LYS A N 1
ATOM 2123 C CA . LYS A 1 278 ? 12.074 -2.288 -19.169 1.00 94.94 278 LYS A CA 1
ATOM 2124 C C . LYS A 1 278 ? 11.432 -3.165 -18.090 1.00 94.94 278 LYS A C 1
ATOM 2126 O O . LYS A 1 278 ? 12.148 -3.906 -17.422 1.00 94.94 278 LYS A O 1
ATOM 2131 N N . VAL A 1 279 ? 10.103 -3.119 -17.957 1.00 94.19 279 VAL A N 1
ATOM 2132 C CA . VAL A 1 279 ? 9.351 -3.947 -16.998 1.00 94.19 279 VAL A CA 1
ATOM 2133 C C . VAL A 1 279 ? 9.530 -5.430 -17.316 1.00 94.19 279 VAL A C 1
ATOM 2135 O O . VAL A 1 279 ? 9.856 -6.202 -16.416 1.00 94.19 279 VAL A O 1
ATOM 2138 N N . ILE A 1 280 ? 9.416 -5.817 -18.590 1.00 96.38 280 ILE A N 1
ATOM 2139 C CA . ILE A 1 280 ? 9.675 -7.195 -19.036 1.00 96.38 280 ILE A CA 1
ATOM 2140 C C . ILE A 1 280 ? 11.095 -7.643 -18.666 1.00 96.38 280 ILE A C 1
ATOM 2142 O O . ILE A 1 280 ? 11.274 -8.724 -18.105 1.00 96.38 280 ILE A O 1
ATOM 2146 N N . GLY A 1 281 ? 12.102 -6.795 -18.896 1.00 96.12 281 GLY A N 1
ATOM 2147 C CA . GLY A 1 281 ? 13.483 -7.069 -18.495 1.00 96.12 281 GLY A CA 1
ATOM 2148 C C . GLY A 1 281 ? 13.632 -7.317 -16.988 1.00 96.12 281 GLY A C 1
ATOM 2149 O O . GLY A 1 281 ? 14.255 -8.301 -16.583 1.00 96.12 281 GLY A O 1
ATOM 2150 N N . SER A 1 282 ? 13.025 -6.476 -16.145 1.00 95.50 282 SER A N 1
ATOM 2151 C CA . SER A 1 282 ? 13.025 -6.653 -14.683 1.00 95.50 282 SER A CA 1
ATOM 2152 C C . SER A 1 282 ? 12.300 -7.925 -14.228 1.00 95.50 282 SER A C 1
ATOM 2154 O O . SER A 1 282 ? 12.762 -8.591 -13.302 1.00 95.50 282 SER A O 1
ATOM 2156 N N . VAL A 1 283 ? 11.210 -8.298 -14.904 1.00 96.31 283 VAL A N 1
ATOM 2157 C CA . VAL A 1 283 ? 10.444 -9.524 -14.633 1.00 96.31 283 VAL A CA 1
ATOM 2158 C C . VAL A 1 283 ? 11.255 -10.775 -14.967 1.00 96.31 283 VAL A C 1
ATOM 2160 O O . VAL A 1 283 ? 11.350 -11.686 -14.141 1.00 96.31 283 VAL A O 1
ATOM 2163 N N . ILE A 1 284 ? 11.862 -10.814 -16.156 1.00 97.50 284 ILE A N 1
ATOM 2164 C CA . ILE A 1 284 ? 12.648 -11.954 -16.654 1.00 97.50 284 ILE A CA 1
ATOM 2165 C C . ILE A 1 284 ? 13.905 -12.179 -15.810 1.00 97.50 284 ILE A C 1
ATOM 2167 O O . ILE A 1 284 ? 14.272 -13.320 -15.539 1.00 97.50 284 ILE A O 1
ATOM 2171 N N . THR A 1 285 ? 14.569 -11.098 -15.398 1.00 95.62 285 THR A N 1
ATOM 2172 C CA . THR A 1 285 ? 15.775 -11.164 -14.554 1.00 95.62 285 THR A CA 1
ATOM 2173 C C . THR A 1 285 ? 15.469 -11.478 -13.090 1.00 95.62 285 THR A C 1
ATOM 2175 O O . THR A 1 285 ? 16.391 -11.741 -12.325 1.00 95.62 285 THR A O 1
ATOM 2178 N N . GLY A 1 286 ? 14.195 -11.447 -12.681 1.00 95.25 286 GLY A N 1
ATOM 2179 C CA . GLY A 1 286 ? 13.800 -11.650 -11.286 1.00 95.25 286 GLY A CA 1
ATOM 2180 C C . GLY A 1 286 ? 14.143 -10.473 -10.371 1.00 95.25 286 GLY A C 1
ATOM 2181 O O . GLY A 1 286 ? 14.116 -10.624 -9.152 1.00 95.25 286 GLY A O 1
ATOM 2182 N N . LEU A 1 287 ? 14.466 -9.299 -10.927 1.00 94.12 287 LEU A N 1
ATOM 2183 C CA . LEU A 1 287 ? 14.657 -8.082 -10.133 1.00 94.12 287 LEU A CA 1
ATOM 2184 C C . LEU A 1 287 ? 13.347 -7.681 -9.447 1.00 94.12 287 LEU A C 1
ATOM 2186 O O . LEU A 1 287 ? 13.341 -7.351 -8.260 1.00 94.12 287 LEU A O 1
ATOM 2190 N N . THR A 1 288 ? 12.244 -7.759 -10.191 1.00 93.62 288 THR A N 1
ATOM 2191 C CA . THR A 1 288 ? 10.877 -7.606 -9.686 1.00 93.62 288 THR A CA 1
ATOM 2192 C C . THR A 1 288 ? 10.178 -8.968 -9.619 1.00 93.62 288 THR A C 1
ATOM 2194 O O . THR A 1 288 ? 10.573 -9.917 -10.300 1.00 93.62 288 THR A O 1
ATOM 2197 N N . TYR A 1 289 ? 9.135 -9.078 -8.785 1.00 93.62 289 TYR A N 1
ATOM 2198 C CA . TYR A 1 289 ? 8.345 -10.310 -8.609 1.00 93.62 289 TYR A CA 1
ATOM 2199 C C . TYR A 1 289 ? 9.197 -11.532 -8.209 1.00 93.62 289 TYR A C 1
ATOM 2201 O O . TYR A 1 289 ? 9.142 -12.595 -8.836 1.00 93.62 289 TYR A O 1
ATOM 2209 N N . LYS A 1 290 ? 10.036 -11.369 -7.176 1.00 95.44 290 LYS A N 1
ATOM 2210 C CA . LYS A 1 290 ? 10.926 -12.428 -6.658 1.00 95.44 290 LYS A CA 1
ATOM 2211 C C . LYS A 1 290 ? 10.155 -13.635 -6.117 1.00 95.44 290 LYS A C 1
ATOM 2213 O O . LYS A 1 290 ? 10.648 -14.752 -6.198 1.00 95.44 290 LYS A O 1
ATOM 2218 N N . HIS A 1 291 ? 8.943 -13.408 -5.611 1.00 91.25 291 HIS A N 1
ATOM 2219 C CA . HIS A 1 291 ? 8.092 -14.433 -5.006 1.00 91.25 291 HIS A CA 1
ATOM 2220 C C . HIS A 1 291 ? 7.452 -15.392 -6.021 1.00 91.25 291 HIS A C 1
ATOM 2222 O O . HIS A 1 291 ? 7.096 -16.500 -5.651 1.00 91.25 291 HIS A O 1
ATOM 2228 N N . VAL A 1 292 ? 7.336 -15.006 -7.297 1.00 93.19 292 VAL A N 1
ATOM 2229 C CA . VAL A 1 292 ? 6.564 -15.759 -8.310 1.00 93.19 292 VAL A CA 1
ATOM 2230 C C . VAL A 1 292 ? 7.295 -17.006 -8.853 1.00 93.19 292 VAL A C 1
ATOM 2232 O O . VAL A 1 292 ? 6.703 -17.827 -9.547 1.00 93.19 292 VAL A O 1
ATOM 2235 N N . GLY A 1 293 ? 8.583 -17.195 -8.544 1.00 95.00 293 GLY A N 1
ATOM 2236 C CA . GLY A 1 293 ? 9.358 -18.358 -9.011 1.00 95.00 293 GLY A CA 1
ATOM 2237 C C . GLY A 1 293 ? 9.495 -18.461 -10.544 1.00 95.00 293 GLY A C 1
ATOM 2238 O O . GLY A 1 293 ? 9.404 -17.466 -11.265 1.00 95.00 293 GLY A O 1
ATOM 2239 N N . GLY A 1 294 ? 9.733 -19.668 -11.065 1.00 96.31 294 GLY A N 1
ATOM 2240 C CA . GLY A 1 294 ? 9.862 -19.934 -12.507 1.00 96.31 294 GLY A CA 1
ATOM 2241 C C . GLY A 1 294 ? 11.262 -19.684 -13.101 1.00 96.31 294 GLY A C 1
ATOM 2242 O O . GLY A 1 294 ? 12.163 -19.208 -12.409 1.00 96.31 294 GLY A O 1
ATOM 2243 N N . PRO A 1 295 ? 11.472 -20.031 -14.387 1.00 96.94 295 PRO A N 1
ATOM 2244 C CA . PRO A 1 295 ? 12.782 -19.938 -15.025 1.00 96.94 295 PRO A CA 1
ATOM 2245 C C . PRO A 1 295 ? 13.192 -18.474 -15.213 1.00 96.94 295 PRO A C 1
ATOM 2247 O O . PRO A 1 295 ? 12.525 -17.709 -15.911 1.00 96.94 295 PRO A O 1
ATOM 2250 N N . LEU A 1 296 ? 14.302 -18.085 -14.589 1.00 96.75 296 LEU A N 1
ATOM 2251 C CA . LEU A 1 296 ? 14.884 -16.756 -14.751 1.00 96.75 296 LEU A CA 1
ATOM 2252 C C . LEU A 1 296 ? 15.804 -16.731 -15.970 1.00 96.75 296 LEU A C 1
ATOM 2254 O O . LEU A 1 296 ? 16.535 -17.686 -16.243 1.00 96.75 296 LEU A O 1
ATOM 2258 N N . GLY A 1 297 ? 15.792 -15.617 -16.701 1.00 92.31 297 GLY A N 1
ATOM 2259 C CA . GLY A 1 297 ? 16.759 -15.409 -17.771 1.00 92.31 297 GLY A CA 1
ATOM 2260 C C . GLY A 1 297 ? 18.171 -15.399 -17.190 1.00 92.31 297 GLY A C 1
ATOM 2261 O O . GLY A 1 297 ? 18.405 -14.757 -16.165 1.00 92.31 297 GLY A O 1
ATOM 2262 N N . LYS A 1 298 ? 19.123 -16.079 -17.846 1.00 86.25 298 LYS A N 1
ATOM 2263 C CA . LYS A 1 298 ? 20.545 -15.940 -17.506 1.00 86.25 298 LYS A CA 1
ATOM 2264 C C . LYS A 1 298 ? 20.878 -14.458 -17.631 1.00 86.25 298 LYS A C 1
ATOM 2266 O O . LYS A 1 298 ? 20.902 -13.924 -18.741 1.00 86.25 298 LYS A O 1
ATOM 2271 N N . GLY A 1 299 ? 21.057 -13.785 -16.494 1.00 78.31 299 GLY A N 1
ATOM 2272 C CA . GLY A 1 299 ? 21.514 -12.404 -16.483 1.00 78.31 299 GLY A CA 1
ATOM 2273 C C . GLY A 1 299 ? 22.741 -12.307 -17.380 1.00 78.31 299 GLY A C 1
ATOM 2274 O O . GLY A 1 299 ? 23.540 -13.245 -17.437 1.00 78.31 299 GLY A O 1
ATOM 2275 N N . ARG A 1 300 ? 22.868 -11.206 -18.123 1.00 72.44 300 ARG A N 1
ATOM 2276 C CA . ARG A 1 300 ? 24.090 -10.913 -18.871 1.00 72.44 300 ARG A CA 1
ATOM 2277 C C . ARG A 1 300 ? 25.261 -11.088 -17.899 1.00 72.44 300 ARG A C 1
ATOM 2279 O O . ARG A 1 300 ? 25.370 -10.335 -16.937 1.00 72.44 300 ARG A O 1
ATOM 2286 N N . GLY A 1 301 ? 26.049 -12.151 -18.072 1.00 69.81 301 GLY A N 1
ATOM 2287 C CA . GLY A 1 301 ? 27.097 -12.503 -17.118 1.00 69.81 301 GLY A CA 1
ATOM 2288 C C . GLY A 1 301 ? 28.057 -11.332 -16.919 1.00 69.81 301 GLY A C 1
ATOM 2289 O O . GLY A 1 301 ? 28.207 -10.498 -17.817 1.00 69.81 301 GLY A O 1
ATOM 2290 N N . LYS A 1 302 ? 28.745 -11.288 -15.772 1.00 68.19 302 LYS A N 1
ATOM 2291 C CA . LYS A 1 302 ? 29.737 -10.246 -15.432 1.00 68.19 302 LYS A CA 1
ATOM 2292 C C . LYS A 1 302 ? 30.766 -9.986 -16.551 1.00 68.19 302 LYS A C 1
ATOM 2294 O O . LYS A 1 302 ? 31.311 -8.888 -16.629 1.00 68.19 302 LYS A O 1
ATOM 2299 N N . SER A 1 303 ? 31.006 -10.953 -17.448 1.00 62.59 303 SER A N 1
ATOM 2300 C CA . SER A 1 303 ? 31.882 -10.773 -18.617 1.00 62.59 303 SER A CA 1
ATOM 2301 C C . SER A 1 303 ? 31.401 -9.667 -19.561 1.00 62.59 303 SER A C 1
ATOM 2303 O O . SER A 1 303 ? 32.215 -8.900 -20.066 1.00 62.59 303 SER A O 1
ATOM 2305 N N . SER A 1 304 ? 30.089 -9.523 -19.746 1.00 68.25 304 SER A N 1
ATOM 2306 C CA . SER A 1 304 ? 29.508 -8.501 -20.621 1.00 68.25 304 SER A CA 1
ATOM 2307 C C . SER A 1 304 ? 29.593 -7.096 -20.022 1.00 68.25 304 SER A C 1
ATOM 2309 O O . SER A 1 304 ? 29.722 -6.119 -20.758 1.00 68.25 304 SER A O 1
ATOM 2311 N N . GLU A 1 305 ? 29.584 -6.982 -18.692 1.00 75.88 305 GLU A N 1
ATOM 2312 C CA . GLU A 1 305 ? 29.782 -5.711 -17.999 1.00 75.88 305 GLU A CA 1
ATOM 2313 C C . GLU A 1 305 ? 31.243 -5.263 -18.082 1.00 75.88 305 GLU A C 1
ATOM 2315 O O . GLU A 1 305 ? 31.504 -4.098 -18.377 1.00 75.88 305 GLU A O 1
ATOM 2320 N N . LYS A 1 306 ? 32.201 -6.189 -17.922 1.00 79.25 306 LYS A N 1
ATOM 2321 C CA . LYS A 1 306 ? 33.624 -5.905 -18.157 1.00 79.25 306 LYS A CA 1
ATOM 2322 C C . LYS A 1 306 ? 33.863 -5.463 -19.604 1.00 79.25 306 LYS A C 1
ATOM 2324 O O . LYS A 1 306 ? 34.453 -4.409 -19.810 1.00 79.25 306 LYS A O 1
ATOM 2329 N N . ALA A 1 307 ? 33.323 -6.199 -20.578 1.00 80.00 307 ALA A N 1
ATOM 2330 C CA . ALA A 1 307 ? 33.425 -5.848 -21.995 1.00 80.00 307 ALA A CA 1
ATOM 2331 C C . ALA A 1 307 ? 32.785 -4.482 -22.309 1.00 80.00 307 ALA A C 1
ATOM 2333 O O . ALA A 1 307 ? 33.375 -3.678 -23.023 1.00 80.00 307 ALA A O 1
ATOM 2334 N N . SER A 1 308 ? 31.622 -4.172 -21.725 1.00 81.25 308 SER A N 1
ATOM 2335 C CA . SER A 1 308 ? 30.967 -2.866 -21.908 1.00 81.25 308 SER A CA 1
ATOM 2336 C C . SER A 1 308 ? 31.766 -1.724 -21.275 1.00 81.25 308 SER A C 1
ATOM 2338 O O . SER A 1 308 ? 31.898 -0.659 -21.875 1.00 81.25 308 SER A O 1
ATOM 2340 N N . ARG A 1 309 ? 32.334 -1.928 -20.077 1.00 85.50 309 ARG A N 1
ATOM 2341 C CA . ARG A 1 309 ? 33.207 -0.938 -19.422 1.00 85.50 309 ARG A CA 1
ATOM 2342 C C . ARG A 1 309 ? 34.478 -0.696 -20.230 1.00 85.50 309 ARG A C 1
ATOM 2344 O O . ARG A 1 309 ? 34.898 0.447 -20.362 1.00 85.50 309 ARG A O 1
ATOM 2351 N N . GLU A 1 310 ? 35.066 -1.750 -20.781 1.00 92.69 310 GLU A N 1
ATOM 2352 C CA . GLU A 1 310 ? 36.266 -1.669 -21.612 1.00 92.69 310 GLU A CA 1
ATOM 2353 C C . GLU A 1 310 ? 35.987 -0.968 -22.947 1.00 92.69 310 GLU A C 1
ATOM 2355 O O . GLU A 1 310 ? 36.724 -0.061 -23.327 1.00 92.69 310 GLU A O 1
ATOM 2360 N N . MET A 1 311 ? 34.859 -1.273 -23.594 1.00 91.31 311 MET A N 1
ATOM 2361 C CA . MET A 1 311 ? 34.404 -0.568 -24.794 1.00 91.31 311 MET A CA 1
ATOM 2362 C C . MET A 1 311 ? 34.141 0.922 -24.522 1.00 91.31 311 MET A C 1
ATOM 2364 O O . MET A 1 311 ? 34.643 1.772 -25.254 1.00 91.31 311 MET A O 1
ATOM 2368 N N . ASN A 1 312 ? 33.439 1.259 -23.434 1.00 87.31 312 ASN A N 1
ATOM 2369 C CA . ASN A 1 312 ? 33.212 2.654 -23.037 1.00 87.31 312 ASN A CA 1
ATOM 2370 C C . ASN A 1 312 ? 34.520 3.382 -22.694 1.00 87.31 312 ASN A C 1
ATOM 2372 O O . ASN A 1 312 ? 34.683 4.552 -23.038 1.00 87.31 312 ASN A O 1
ATOM 2376 N N . ARG A 1 313 ? 35.481 2.698 -22.060 1.00 93.81 313 ARG A N 1
ATOM 2377 C CA . ARG A 1 313 ? 36.812 3.255 -21.792 1.00 93.81 313 ARG A CA 1
ATOM 2378 C C . ARG A 1 313 ? 37.550 3.567 -23.095 1.00 93.81 313 ARG A C 1
ATOM 2380 O O . ARG A 1 313 ? 38.092 4.661 -23.221 1.00 93.81 313 ARG A O 1
ATOM 2387 N N . SER A 1 314 ? 37.525 2.657 -24.066 1.00 92.75 314 SER A N 1
ATOM 2388 C CA . SER A 1 314 ? 38.131 2.865 -25.388 1.00 92.75 314 SER A CA 1
ATOM 2389 C C . SER A 1 314 ? 37.484 4.024 -26.149 1.00 92.75 314 SER A C 1
ATOM 2391 O O . SER A 1 314 ? 38.196 4.856 -26.711 1.00 92.75 314 SER A O 1
ATOM 2393 N N . LEU A 1 315 ? 36.153 4.142 -26.108 1.00 92.88 315 LEU A N 1
ATOM 2394 C CA . LEU A 1 315 ? 35.432 5.265 -26.716 1.00 92.88 315 LEU A CA 1
ATOM 2395 C C . LEU A 1 315 ? 35.804 6.606 -26.066 1.00 92.88 315 LEU A C 1
ATOM 2397 O O . LEU A 1 315 ? 36.086 7.567 -26.780 1.00 92.88 315 LEU A O 1
ATOM 2401 N N . ASN A 1 316 ? 35.901 6.665 -24.734 1.00 93.62 316 ASN A N 1
ATOM 2402 C CA . ASN A 1 316 ? 36.338 7.877 -24.032 1.00 93.62 316 ASN A CA 1
ATOM 2403 C C . ASN A 1 316 ? 37.784 8.266 -24.374 1.00 93.62 316 ASN A C 1
ATOM 2405 O O . ASN A 1 316 ? 38.077 9.447 -24.555 1.00 93.62 316 ASN A O 1
ATOM 2409 N N . VAL A 1 317 ? 38.691 7.293 -24.511 1.00 95.12 317 VAL A N 1
ATOM 2410 C CA . VAL A 1 317 ? 40.077 7.558 -24.934 1.00 95.12 317 VAL A CA 1
ATOM 2411 C C . VAL A 1 317 ? 40.121 8.140 -26.351 1.00 95.12 317 VAL A C 1
ATOM 2413 O O . VAL A 1 317 ? 40.870 9.086 -26.603 1.00 95.12 317 VAL A O 1
ATOM 2416 N N . LEU A 1 318 ? 39.309 7.620 -27.276 1.00 94.44 318 LEU A N 1
ATOM 2417 C CA . LEU A 1 318 ? 39.210 8.157 -28.637 1.00 94.44 318 LEU A CA 1
ATOM 2418 C C . LEU A 1 318 ? 38.623 9.574 -28.657 1.00 94.44 318 LEU A C 1
ATOM 2420 O O . LEU A 1 318 ? 39.152 10.438 -29.360 1.00 94.44 318 LEU A O 1
ATOM 2424 N N . ALA A 1 319 ? 37.596 9.836 -27.845 1.00 92.19 319 ALA A N 1
ATOM 2425 C CA . ALA A 1 319 ? 37.011 11.166 -27.707 1.00 92.19 319 ALA A CA 1
ATOM 2426 C C . ALA A 1 319 ? 38.052 12.191 -27.219 1.00 92.19 319 ALA A C 1
ATOM 2428 O O . ALA A 1 319 ? 38.231 13.227 -27.859 1.00 92.19 319 ALA A O 1
ATOM 2429 N N . LEU A 1 320 ? 38.822 11.868 -26.172 1.00 93.25 320 LEU A N 1
ATOM 2430 C CA . LEU A 1 320 ? 39.881 12.743 -25.646 1.00 93.25 320 LEU A CA 1
ATOM 2431 C C . LEU A 1 320 ? 40.982 13.030 -26.679 1.00 93.25 320 LEU A C 1
ATOM 2433 O O . LEU A 1 320 ? 41.421 14.172 -26.822 1.00 93.25 320 LEU A O 1
ATOM 2437 N N . ARG A 1 321 ? 41.397 12.020 -27.455 1.00 92.44 321 ARG A N 1
ATOM 2438 C CA . ARG A 1 321 ? 42.373 12.206 -28.545 1.00 92.44 321 ARG A CA 1
ATOM 2439 C C . ARG A 1 321 ? 41.844 13.125 -29.646 1.00 92.44 321 ARG A C 1
ATOM 2441 O O . ARG A 1 321 ? 42.602 13.939 -30.170 1.00 92.44 321 ARG A O 1
ATOM 2448 N N . SER A 1 322 ? 40.559 13.020 -29.984 1.00 89.44 322 SER A N 1
ATOM 2449 C CA . SER A 1 322 ? 39.935 13.884 -30.992 1.00 89.44 322 SER A CA 1
ATOM 2450 C C . SER A 1 322 ? 39.877 15.353 -30.550 1.00 89.44 322 SER A C 1
ATOM 2452 O O . SER A 1 322 ? 40.153 16.242 -31.358 1.00 89.44 322 SER A O 1
ATOM 2454 N N . SER A 1 323 ? 39.614 15.607 -29.264 1.00 89.94 323 SER A N 1
ATOM 2455 C CA . SER A 1 323 ? 39.603 16.956 -28.686 1.00 89.94 323 SER A CA 1
ATOM 2456 C C . SER A 1 323 ? 40.994 17.593 -28.686 1.00 89.94 323 SER A C 1
ATOM 2458 O O . SER A 1 323 ? 41.137 18.737 -29.113 1.00 89.94 323 SER A O 1
ATOM 2460 N N . ASN A 1 324 ? 42.037 16.842 -28.315 1.00 89.25 324 ASN A N 1
ATOM 2461 C CA . ASN A 1 324 ? 43.415 17.347 -28.344 1.00 89.25 324 ASN A CA 1
ATOM 2462 C C . ASN A 1 324 ? 43.898 17.652 -29.771 1.00 89.25 324 ASN A C 1
ATOM 2464 O O . ASN A 1 324 ? 44.583 18.648 -29.986 1.00 89.25 324 ASN A O 1
ATOM 2468 N N . LYS A 1 325 ? 43.502 16.841 -30.763 1.00 91.12 325 LYS A N 1
ATOM 2469 C CA . LYS A 1 325 ? 43.833 17.100 -32.174 1.00 91.12 325 LYS A CA 1
ATOM 2470 C C . LYS A 1 325 ? 43.186 18.389 -32.696 1.00 91.12 325 LYS A C 1
ATOM 2472 O O . LYS A 1 325 ? 43.813 19.097 -33.474 1.00 91.12 325 LYS A O 1
ATOM 2477 N N . LYS A 1 326 ? 41.956 18.705 -32.269 1.00 86.88 326 LYS A N 1
ATOM 2478 C CA . LYS A 1 326 ? 41.293 19.974 -32.618 1.00 86.88 326 LYS A CA 1
ATOM 2479 C C . LYS A 1 326 ? 41.959 21.180 -31.953 1.00 86.88 326 LYS A C 1
ATOM 2481 O O . LYS A 1 326 ? 42.134 22.191 -32.620 1.00 86.88 326 LYS A O 1
ATOM 2486 N N . ALA A 1 327 ? 42.358 21.067 -30.685 1.00 86.75 327 ALA A N 1
ATOM 2487 C CA . ALA A 1 327 ? 43.034 22.151 -29.970 1.00 86.75 327 ALA A CA 1
ATOM 2488 C C . ALA A 1 327 ? 44.396 22.506 -30.594 1.00 86.75 327 ALA A C 1
ATOM 2490 O O . ALA A 1 327 ? 44.706 23.679 -30.748 1.00 86.75 327 ALA A O 1
ATOM 2491 N N . GLY A 1 328 ? 45.173 21.504 -31.019 1.00 84.00 328 GLY A N 1
ATOM 2492 C CA . GLY A 1 328 ? 46.470 21.731 -31.666 1.00 84.00 328 GLY A CA 1
ATOM 2493 C C . GLY A 1 328 ? 46.405 22.247 -33.109 1.00 84.00 328 GLY A C 1
ATOM 2494 O O . GLY A 1 328 ? 47.428 22.666 -33.624 1.00 84.00 328 GLY A O 1
ATOM 2495 N N . ALA A 1 329 ? 45.244 22.204 -33.771 1.00 81.94 329 ALA A N 1
ATOM 2496 C CA . ALA A 1 329 ? 45.066 22.762 -35.117 1.00 81.94 329 ALA A CA 1
ATOM 2497 C C . ALA A 1 329 ? 44.583 24.225 -35.108 1.00 81.94 329 ALA A C 1
ATOM 2499 O O . ALA A 1 329 ? 44.540 24.857 -36.158 1.00 81.94 329 ALA A O 1
ATOM 2500 N N . ALA A 1 330 ? 44.160 24.729 -33.944 1.00 73.94 330 ALA A N 1
ATOM 2501 C CA . ALA A 1 330 ? 43.691 26.101 -33.752 1.00 73.94 330 ALA A CA 1
ATOM 2502 C C . ALA A 1 330 ? 44.752 27.019 -33.114 1.00 73.94 330 ALA A C 1
ATOM 2504 O O . ALA A 1 330 ? 44.504 28.216 -32.982 1.00 73.94 330 ALA A O 1
ATOM 2505 N N . ALA A 1 331 ? 45.886 26.450 -32.699 1.00 70.06 331 ALA A N 1
ATOM 2506 C CA . ALA A 1 331 ? 47.078 27.155 -32.234 1.00 70.06 331 ALA A CA 1
ATOM 2507 C C . ALA A 1 331 ? 48.092 27.250 -33.378 1.00 70.06 331 ALA A C 1
ATOM 2509 O O . ALA A 1 331 ? 48.765 28.298 -33.464 1.00 70.06 331 ALA A O 1
#

Radius of gyration: 32.22 Å; chains: 1; bounding box: 76×78×83 Å

Organism: Streptomyces olivochromogenes (NCBI:txid1963)

Sequence (331 aa):
MTATATATRRVTTLAALPTTDWRRRPTSFTNSWEHRSSCYNRPASWWDGDDAVQAVRARQACLSCPVLQECLAAQIDADESVLVSQPMIRGGLTGSERAQLLLDERIDGAYDAEEARLLALEAGAYGKPVAEVAEPGVSMVTLRLAGRLAGEIVPDAEPGRDALGPSSADDAGEINDYLAGGLVRLTHEQQLAAIAEGLRRKMTYLDIDRVRGQSPNTTAQFVSRMRKKYVRQGLVFPVVPPSQGLLTDAQVLQIRQRYARGGVTHEELGLRYGVTRKVIGSVITGLTYKHVGGPLGKGRGKSSEKASREMNRSLNVLALRSSNKKAGAAA

InterPro domains:
  IPR034768 WhiB-like iron-sulfur binding domain [PF02467] (33-101)
  IPR034768 WhiB-like iron-sulfur binding domain [PS51674] (38-100)

Secondary structure (DSSP, 8-state):
-------------PPPP----TT---S-----HHHH-TTTTS-GGGTS---HHHHHHHHHHHHT-TTHHHHHHHHHHHHTT--------BTTB-HHHHHHHHHHHHHH----HHHHHHHHHHHHHHT--HHHHSPTT--HHHHHHHHHHTT------------SS--SHHHHHHHHHHHTT------HHHHHHHHHHHHHTT--HHHHHHHTTPPTTHHHHHHHHHHHHHHHTTPPPP-PPPPTTPPPHHHHHHHHHHHHTSS--HHHHHHHHT--HHHHHHHHTTSS-GGG-SPPP----HHHHHHHHHHHHHHHHHHHHHHHHHHHH--

Foldseek 3Di:
DDDDDDDDDDDDDDDDDDDPPPPPDDPDDDPDLLVQQLCNPPDCCLFPDPDPVSLVVLLVSLLPRPCLVVQLVVVVVVVVPDDDLPQGCTSSDGPVRSVVLVVLCVVFNDEDPVLLSVLLVVCLVVVHQSVVSDDPPHIPSSSVSNCVSNVHPPPPPPPDDDDLDPPDPVLVVLLVCLQQQHPGDDDLSSLLVSQLVCVVVVHAQQSSCVSNVHDGCPSVVSLVVVVVVCVVVVHDRPDRDPGQADADLVLLQVLLVVVVVPPDQLVNSCVVSVYDSVVSLCSQQCVPPVVSDHHHDPPPPVVVVVVVVVVVVVVVVVVVVVVVVVVVVVD